Protein AF-A0A968VH98-F1 (afdb_monomer_lite)

Radius of gyration: 17.94 Å; chains: 1; bounding box: 46×35×52 Å

Structure (mmCIF, N/CA/C/O backbone):
data_AF-A0A968VH98-F1
#
_entry.id   AF-A0A968VH98-F1
#
loop_
_atom_site.group_PDB
_atom_site.id
_atom_site.type_symbol
_atom_site.label_atom_id
_atom_site.label_alt_id
_atom_site.label_comp_id
_atom_site.label_asym_id
_atom_site.label_entity_id
_atom_site.label_seq_id
_atom_site.pdbx_PDB_ins_code
_atom_site.Cartn_x
_atom_site.Cartn_y
_atom_site.Cartn_z
_atom_site.occupancy
_atom_site.B_iso_or_equiv
_atom_site.auth_seq_id
_atom_site.auth_comp_id
_atom_site.auth_asym_id
_atom_site.auth_atom_id
_atom_site.pdbx_PDB_model_num
ATOM 1 N N . MET A 1 1 ? -19.091 -8.543 -13.083 1.00 51.78 1 MET A N 1
ATOM 2 C CA . MET A 1 1 ? -17.745 -7.943 -13.269 1.00 51.78 1 MET A CA 1
ATOM 3 C C . MET A 1 1 ? -17.765 -6.412 -13.421 1.00 51.78 1 MET A C 1
ATOM 5 O O . MET A 1 1 ? -16.711 -5.821 -13.596 1.00 51.78 1 MET A O 1
ATOM 9 N N . THR A 1 2 ? -18.918 -5.745 -13.293 1.00 55.50 2 THR A N 1
ATOM 10 C CA . THR A 1 2 ? -19.119 -4.340 -13.702 1.00 55.50 2 THR A CA 1
ATOM 11 C C . THR A 1 2 ? -18.634 -3.289 -12.688 1.00 55.50 2 THR A C 1
ATOM 13 O O . THR A 1 2 ? -18.269 -2.192 -13.091 1.00 55.50 2 THR A O 1
ATOM 16 N N . MET A 1 3 ? -18.553 -3.607 -11.387 1.00 57.81 3 MET A N 1
ATOM 17 C CA . MET A 1 3 ? -18.151 -2.621 -10.363 1.00 57.81 3 MET A CA 1
ATOM 18 C C . MET A 1 3 ? -16.644 -2.317 -10.329 1.00 57.81 3 MET A C 1
ATOM 20 O O . MET A 1 3 ? -16.262 -1.181 -10.063 1.00 57.81 3 MET A O 1
ATOM 24 N N . ARG A 1 4 ? -15.777 -3.291 -10.648 1.00 60.12 4 ARG A N 1
ATOM 25 C CA . ARG A 1 4 ? -14.310 -3.109 -10.582 1.00 60.12 4 ARG A CA 1
ATOM 26 C C . ARG A 1 4 ? -13.799 -2.012 -11.514 1.00 60.12 4 ARG A C 1
ATOM 28 O O . ARG A 1 4 ? -12.875 -1.288 -11.160 1.00 60.12 4 ARG A O 1
ATOM 35 N N . TYR A 1 5 ? -14.426 -1.872 -12.678 1.00 63.50 5 TYR A N 1
ATOM 36 C CA . TYR A 1 5 ? -14.048 -0.863 -13.661 1.00 63.50 5 TYR A CA 1
ATOM 37 C C . TYR A 1 5 ? -14.473 0.546 -13.243 1.00 63.50 5 TYR A C 1
ATOM 39 O O . TYR A 1 5 ? -13.726 1.477 -13.507 1.00 63.50 5 TYR A O 1
ATOM 47 N N . SER A 1 6 ? -15.594 0.698 -12.526 1.00 72.31 6 SER A N 1
ATOM 48 C CA . SER A 1 6 ? -16.120 2.010 -12.118 1.00 72.31 6 SER A CA 1
ATOM 49 C C . SER A 1 6 ? -15.236 2.729 -11.094 1.00 72.31 6 SER A C 1
ATOM 51 O O . SER A 1 6 ? -15.109 3.950 -11.147 1.00 72.31 6 SER A O 1
ATOM 53 N N . LEU A 1 7 ? -14.635 1.995 -10.150 1.00 70.38 7 LEU A N 1
ATOM 54 C CA . LEU A 1 7 ? -13.740 2.582 -9.144 1.00 70.38 7 LEU A CA 1
ATOM 55 C C . LEU A 1 7 ? -12.378 2.940 -9.740 1.00 70.38 7 LEU A C 1
ATOM 57 O O . LEU A 1 7 ? -11.865 4.023 -9.474 1.00 70.38 7 LEU A O 1
ATOM 61 N N . LEU A 1 8 ? -11.814 2.064 -10.579 1.00 70.19 8 LEU A N 1
ATOM 62 C CA . LEU A 1 8 ? -10.559 2.359 -11.268 1.00 70.19 8 LEU A CA 1
ATOM 63 C C . LEU A 1 8 ? -10.727 3.533 -12.241 1.00 70.19 8 LEU A C 1
ATOM 65 O O . LEU A 1 8 ? -9.876 4.415 -12.257 1.00 70.19 8 LEU A O 1
ATOM 69 N N . SER A 1 9 ? -11.825 3.587 -13.002 1.00 69.69 9 SER A N 1
ATOM 70 C CA . SER A 1 9 ? -12.106 4.710 -13.904 1.00 69.69 9 SER A CA 1
ATOM 71 C C . SER A 1 9 ? -12.360 6.008 -13.140 1.00 69.69 9 SER A C 1
ATOM 73 O O . SER A 1 9 ? -11.914 7.062 -13.574 1.00 69.69 9 SER A O 1
ATOM 75 N N . GLY A 1 10 ? -13.039 5.942 -11.987 1.00 71.88 10 GLY A N 1
ATOM 76 C CA . GLY A 1 10 ? -13.234 7.095 -11.106 1.00 71.88 10 GLY A CA 1
ATOM 77 C C . GLY A 1 10 ? -11.912 7.617 -10.543 1.00 71.88 10 GLY A C 1
ATOM 78 O O . GLY A 1 10 ? -11.660 8.816 -10.591 1.00 71.88 10 GLY A O 1
ATOM 79 N N . PHE A 1 11 ? -11.033 6.720 -10.091 1.00 72.75 11 PHE A N 1
ATOM 80 C CA . PHE A 1 11 ? -9.685 7.076 -9.653 1.00 72.75 11 PHE A CA 1
ATOM 81 C C . PHE A 1 11 ? -8.848 7.664 -10.794 1.00 72.75 11 PHE A C 1
ATOM 83 O O . PHE A 1 11 ? -8.243 8.710 -10.610 1.00 72.75 11 PHE A O 1
ATOM 90 N N . GLN A 1 12 ? -8.854 7.052 -11.982 1.00 68.75 12 GLN A N 1
ATOM 91 C CA . GLN A 1 12 ? -8.176 7.585 -13.169 1.00 68.75 12 GLN A CA 1
ATOM 92 C C . GLN A 1 12 ? -8.701 8.976 -13.543 1.00 68.75 12 GLN A C 1
ATOM 94 O O . GLN A 1 12 ? -7.907 9.869 -13.808 1.00 68.75 12 GLN A O 1
ATOM 99 N N . GLY A 1 13 ? -10.021 9.174 -13.531 1.00 70.31 13 GLY A N 1
ATOM 100 C CA . GLY A 1 13 ? -10.648 10.464 -13.813 1.00 70.31 13 GLY A CA 1
ATOM 101 C C . GLY A 1 13 ? -10.293 11.532 -12.779 1.00 70.31 13 GLY A C 1
ATOM 102 O O . GLY A 1 13 ? -9.962 12.650 -13.157 1.00 70.31 13 GLY A O 1
ATOM 103 N N . ALA A 1 14 ? -10.291 11.186 -11.488 1.00 71.00 14 ALA A N 1
ATOM 104 C CA . ALA A 1 14 ? -9.862 12.086 -10.419 1.00 71.00 14 ALA A CA 1
ATOM 105 C C . ALA A 1 14 ? -8.366 12.425 -10.522 1.00 71.00 14 ALA A C 1
ATOM 107 O O . ALA A 1 14 ? -7.980 13.579 -10.361 1.00 71.00 14 ALA A O 1
ATOM 108 N N . LEU A 1 15 ? -7.536 11.430 -10.842 1.00 66.00 15 LEU A N 1
ATOM 109 C CA . LEU A 1 15 ? -6.093 11.580 -10.997 1.00 66.00 15 LEU A CA 1
ATOM 110 C C . LEU A 1 15 ? -5.758 12.488 -12.186 1.00 66.00 15 LEU A C 1
ATOM 112 O O . LEU A 1 15 ? -5.021 13.453 -12.014 1.00 66.00 15 LEU A O 1
ATOM 116 N N . LEU A 1 16 ? -6.374 12.254 -13.348 1.00 64.12 16 LEU A N 1
ATOM 117 C CA . LEU A 1 16 ? -6.234 13.107 -14.533 1.00 64.12 16 LEU A CA 1
ATOM 118 C C . LEU A 1 16 ? -6.820 14.511 -14.315 1.00 64.12 16 LEU A C 1
ATOM 120 O O . LEU A 1 16 ? -6.241 15.492 -14.765 1.00 64.12 16 LEU A O 1
ATOM 124 N N . GLY A 1 17 ? -7.944 14.628 -13.602 1.00 60.97 17 GLY A N 1
ATOM 125 C CA . GLY A 1 17 ? -8.553 15.921 -13.274 1.00 60.97 17 GLY A CA 1
ATOM 126 C C . GLY A 1 17 ? -7.701 16.768 -12.323 1.00 60.97 17 GLY A C 1
ATOM 127 O O . GLY A 1 17 ? -7.660 17.987 -12.461 1.00 60.97 17 GLY A O 1
ATOM 128 N N . SER A 1 18 ? -6.972 16.128 -11.401 1.00 62.19 18 SER A N 1
ATOM 129 C CA . SER A 1 18 ? -6.085 16.806 -10.445 1.00 62.19 18 SER A CA 1
ATOM 130 C C . SER A 1 18 ? -4.821 17.408 -11.076 1.00 62.19 18 SER A C 1
ATOM 132 O O . SER A 1 18 ? -4.202 18.295 -10.485 1.00 62.19 18 SER A O 1
ATOM 134 N N . GLU A 1 19 ? -4.461 17.003 -12.300 1.00 57.31 19 GLU A N 1
ATOM 135 C CA . GLU A 1 19 ? -3.329 17.581 -13.039 1.00 57.31 19 GLU A CA 1
ATOM 136 C C . GLU A 1 19 ? -3.551 19.062 -13.392 1.00 57.31 19 GLU A C 1
ATOM 138 O O . GLU A 1 19 ? -2.585 19.793 -13.575 1.00 57.31 19 GLU A O 1
ATOM 143 N N . GLY A 1 20 ? -4.796 19.551 -13.418 1.00 54.19 20 GLY A N 1
ATOM 144 C CA . GLY A 1 20 ? -5.069 20.980 -13.611 1.00 54.19 20 GLY A CA 1
ATOM 145 C C . GLY A 1 20 ? -4.683 21.863 -12.417 1.00 54.19 20 GLY A C 1
ATOM 146 O O . GLY A 1 20 ? -4.503 23.066 -12.591 1.00 54.19 20 GLY A O 1
ATOM 147 N N . GLU A 1 21 ? -4.548 21.284 -11.218 1.00 50.44 21 GLU A N 1
ATOM 148 C CA . GLU A 1 21 ? -4.460 22.038 -9.957 1.00 50.44 21 GLU A CA 1
ATOM 149 C C . GLU A 1 21 ? -3.188 21.727 -9.138 1.00 50.44 21 GLU A C 1
ATOM 151 O O . GLU A 1 21 ? -2.740 22.570 -8.367 1.00 50.44 21 GLU A O 1
ATOM 156 N N . ILE A 1 22 ? -2.559 20.554 -9.328 1.00 53.19 22 ILE A N 1
ATOM 157 C CA . ILE A 1 22 ? -1.443 20.053 -8.486 1.00 53.19 22 ILE A CA 1
ATOM 158 C C . ILE A 1 22 ? -0.100 19.951 -9.260 1.00 53.19 22 ILE A C 1
ATOM 160 O O . ILE A 1 22 ? 0.921 19.533 -8.719 1.00 53.19 22 ILE A O 1
ATOM 164 N N . ALA A 1 23 ? -0.058 20.348 -10.537 1.00 48.59 23 ALA A N 1
ATOM 165 C CA . ALA A 1 23 ? 0.997 19.971 -11.491 1.00 48.59 23 ALA A CA 1
ATOM 166 C C . ALA A 1 23 ? 2.448 20.406 -11.200 1.00 48.59 23 ALA A C 1
ATOM 168 O O . ALA A 1 23 ? 3.342 19.927 -11.896 1.00 48.59 23 ALA A O 1
ATOM 169 N N . SER A 1 24 ? 2.747 21.273 -10.230 1.00 51.88 24 SER A N 1
ATOM 170 C CA . SER A 1 24 ? 4.128 21.760 -10.095 1.00 51.88 24 SER A CA 1
ATOM 171 C C . SER A 1 24 ? 5.080 20.829 -9.331 1.00 51.88 24 SER A C 1
ATOM 173 O O . SER A 1 24 ? 6.276 20.916 -9.584 1.00 51.88 24 SER A O 1
ATOM 175 N N . GLU A 1 25 ? 4.619 19.928 -8.447 1.00 64.12 25 GLU A N 1
ATOM 176 C CA . GLU A 1 25 ? 5.530 19.126 -7.592 1.00 64.12 25 GLU A CA 1
ATOM 177 C C . GLU A 1 25 ? 4.987 17.733 -7.205 1.00 64.12 25 GLU A C 1
ATOM 179 O O . GLU A 1 25 ? 5.019 17.323 -6.043 1.00 64.12 25 GLU A O 1
ATOM 184 N N . LEU A 1 26 ? 4.462 16.964 -8.162 1.00 69.69 26 LEU A N 1
ATOM 185 C CA . LEU A 1 26 ? 4.082 15.577 -7.874 1.00 69.69 26 LEU A CA 1
ATOM 186 C C . LEU A 1 26 ? 5.323 14.677 -7.788 1.00 69.69 26 LEU A C 1
ATOM 188 O O . LEU A 1 26 ? 6.218 14.727 -8.630 1.00 69.69 26 LEU A O 1
ATOM 192 N N . SER A 1 27 ? 5.359 13.832 -6.755 1.00 80.56 27 SER A N 1
ATOM 193 C CA . SER A 1 27 ? 6.425 12.848 -6.555 1.00 80.56 27 SER A CA 1
ATOM 194 C C . SER A 1 27 ? 6.572 11.931 -7.784 1.00 80.56 27 SER A C 1
ATOM 196 O O . SER A 1 27 ? 5.556 11.497 -8.330 1.00 80.56 27 SER A O 1
ATOM 198 N N . PRO A 1 28 ? 7.802 11.538 -8.167 1.00 84.06 28 PRO A N 1
ATOM 199 C CA . PRO A 1 28 ? 8.076 10.499 -9.169 1.00 84.06 28 PRO A CA 1
ATOM 200 C C . PRO A 1 28 ? 7.190 9.243 -9.072 1.00 84.06 28 PRO A C 1
ATOM 202 O O . PRO A 1 28 ? 6.770 8.664 -10.075 1.00 84.06 28 PRO A O 1
ATOM 205 N N . TRP A 1 29 ? 6.843 8.840 -7.851 1.00 87.00 29 TRP A N 1
ATOM 206 C CA . TRP A 1 29 ? 6.025 7.659 -7.573 1.00 87.00 29 TRP A CA 1
ATOM 207 C C . TRP A 1 29 ? 4.556 7.813 -7.967 1.00 87.00 29 TRP A C 1
ATOM 209 O O . TRP A 1 29 ? 3.875 6.817 -8.226 1.00 87.00 29 TRP A O 1
ATOM 219 N N . TRP A 1 30 ? 4.073 9.051 -8.066 1.00 84.94 30 TRP A N 1
ATOM 220 C CA . TRP A 1 30 ? 2.752 9.343 -8.609 1.00 84.94 30 TRP A CA 1
ATOM 221 C C . TRP A 1 30 ? 2.672 9.003 -1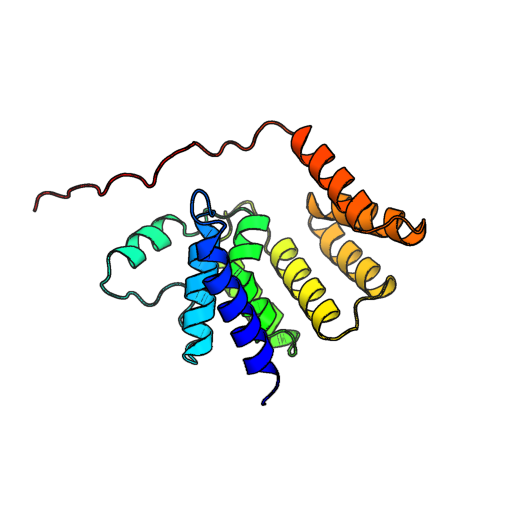0.092 1.00 84.94 30 TRP A C 1
ATOM 223 O O . TRP A 1 30 ? 1.694 8.406 -10.537 1.00 84.94 30 TRP A O 1
ATOM 233 N N . GLU A 1 31 ? 3.729 9.295 -10.848 1.00 84.12 31 GLU A N 1
ATOM 234 C CA . GLU A 1 31 ? 3.789 8.948 -12.264 1.00 84.12 31 GLU A CA 1
ATOM 235 C C . GLU A 1 31 ? 3.794 7.425 -12.459 1.00 84.12 31 GLU A C 1
ATOM 237 O O . GLU A 1 31 ? 3.050 6.902 -13.290 1.00 84.12 31 GLU A O 1
ATOM 242 N N . ILE A 1 32 ? 4.539 6.684 -11.628 1.00 85.44 32 ILE A N 1
ATOM 243 C CA . ILE A 1 32 ? 4.482 5.212 -11.626 1.00 85.44 32 ILE A CA 1
ATOM 244 C C . ILE A 1 32 ? 3.058 4.724 -11.334 1.00 85.44 32 ILE A C 1
ATOM 246 O O . ILE A 1 32 ? 2.560 3.817 -12.009 1.00 85.44 32 ILE A O 1
ATOM 250 N N . SER A 1 33 ? 2.385 5.329 -10.354 1.00 86.88 33 SER A N 1
ATOM 251 C CA . SER A 1 33 ? 0.986 5.031 -10.036 1.00 86.88 33 SER A CA 1
ATOM 252 C C . SER A 1 33 ? 0.081 5.273 -11.253 1.00 86.88 33 SER A C 1
ATOM 254 O O . SER A 1 33 ? -0.688 4.401 -11.659 1.00 86.88 33 SER A O 1
ATOM 256 N N . ARG A 1 34 ? 0.234 6.410 -11.936 1.00 84.12 34 ARG A N 1
ATOM 257 C CA . ARG A 1 34 ? -0.523 6.740 -13.150 1.00 84.12 34 ARG A CA 1
ATOM 258 C C . ARG A 1 34 ? -0.323 5.702 -14.253 1.00 84.12 34 ARG A C 1
ATOM 260 O O . ARG A 1 34 ? -1.302 5.162 -14.774 1.00 84.12 34 ARG A O 1
ATOM 267 N N . GLN A 1 35 ? 0.926 5.369 -14.573 1.00 83.25 35 GLN A N 1
ATOM 268 C CA . GLN A 1 35 ? 1.236 4.368 -15.598 1.00 83.25 35 GLN A CA 1
ATOM 269 C C . GLN A 1 35 ? 0.673 2.991 -15.236 1.00 83.25 35 GLN A C 1
ATOM 271 O O . GLN A 1 35 ? 0.106 2.297 -16.085 1.00 83.25 35 GLN A O 1
ATOM 276 N N . SER A 1 36 ? 0.734 2.630 -13.953 1.00 83.62 36 SER A N 1
ATOM 277 C CA . SER A 1 36 ? 0.127 1.406 -13.428 1.00 83.62 36 SER A CA 1
ATOM 278 C C . SER A 1 36 ? -1.385 1.377 -13.650 1.00 83.62 36 SER A C 1
ATOM 280 O O . SER A 1 36 ? -1.932 0.369 -14.104 1.00 83.62 36 SER A O 1
ATOM 282 N N . ALA A 1 37 ? -2.071 2.491 -13.389 1.00 84.12 37 ALA A N 1
ATOM 283 C CA . ALA A 1 37 ? -3.505 2.610 -13.618 1.00 84.12 37 ALA A CA 1
ATOM 284 C C . ALA A 1 37 ? -3.860 2.478 -15.107 1.00 84.12 37 ALA A C 1
ATOM 286 O O . ALA A 1 37 ? -4.813 1.770 -15.442 1.00 84.12 37 ALA A O 1
ATOM 287 N N . ILE A 1 38 ? -3.101 3.116 -16.005 1.00 81.75 38 ILE A N 1
ATOM 288 C CA . ILE A 1 38 ? -3.312 3.031 -17.460 1.00 81.75 38 ILE A CA 1
ATOM 289 C C . ILE A 1 38 ? -3.144 1.584 -17.945 1.00 81.75 38 ILE A C 1
ATOM 291 O O . ILE A 1 38 ? -3.994 1.076 -18.683 1.00 81.75 38 ILE A O 1
ATOM 295 N N . ALA A 1 39 ? -2.089 0.895 -17.501 1.00 82.19 39 ALA A N 1
ATOM 296 C CA . ALA A 1 39 ? -1.829 -0.499 -17.860 1.00 82.19 39 ALA A CA 1
ATOM 297 C C . ALA A 1 39 ? -2.971 -1.434 -17.420 1.00 82.19 39 ALA A C 1
ATOM 299 O O . ALA A 1 39 ? -3.426 -2.278 -18.200 1.00 82.19 39 ALA A O 1
ATOM 300 N N . LEU A 1 40 ? -3.496 -1.245 -16.205 1.00 84.06 40 LEU A N 1
ATOM 301 C CA . LEU A 1 40 ? -4.650 -1.997 -15.702 1.00 84.06 40 LEU A CA 1
ATOM 302 C C . LEU A 1 40 ? -5.920 -1.729 -16.518 1.00 84.06 40 LEU A C 1
ATOM 304 O O . LEU A 1 40 ? -6.627 -2.675 -16.867 1.00 84.06 40 LEU A O 1
ATOM 308 N N . GLY A 1 41 ? -6.182 -0.468 -16.879 1.00 81.25 41 GLY A N 1
ATOM 309 C CA . GLY A 1 41 ? -7.325 -0.088 -17.718 1.00 81.25 41 GLY A CA 1
ATOM 310 C C . GLY A 1 41 ? -7.297 -0.735 -19.106 1.00 81.25 41 GLY A C 1
ATOM 311 O O . GLY A 1 41 ? -8.341 -1.092 -19.646 1.00 81.25 41 GLY A O 1
ATOM 312 N N . ARG A 1 42 ? -6.098 -0.975 -19.651 1.00 82.75 42 ARG A N 1
ATOM 313 C CA . ARG A 1 42 ? -5.887 -1.690 -20.922 1.00 82.75 42 ARG A CA 1
ATOM 314 C C . ARG A 1 42 ? -5.954 -3.217 -20.794 1.00 82.75 42 ARG A C 1
ATOM 316 O O . ARG A 1 42 ? -5.672 -3.917 -21.763 1.00 82.75 42 ARG A O 1
ATOM 323 N N . GLY A 1 43 ? -6.285 -3.749 -19.615 1.00 82.75 43 GLY A N 1
ATOM 324 C CA . GLY A 1 43 ? -6.322 -5.190 -19.372 1.00 82.75 43 GLY A CA 1
ATOM 325 C C . GLY A 1 43 ? -4.938 -5.843 -19.384 1.00 82.75 43 GLY A C 1
ATOM 326 O O . GLY A 1 43 ? -4.837 -7.038 -19.647 1.00 82.75 43 GLY A O 1
ATOM 327 N N . GLN A 1 44 ? -3.873 -5.086 -19.092 1.00 79.12 44 GLN A N 1
ATOM 328 C CA . GLN A 1 44 ? -2.488 -5.571 -19.059 1.00 79.12 44 GLN A CA 1
ATOM 329 C C . GLN A 1 44 ? -1.930 -5.597 -17.621 1.00 79.12 44 GLN A C 1
ATOM 331 O O . GLN A 1 44 ? -0.923 -4.950 -17.334 1.00 79.12 44 GLN A O 1
ATOM 336 N N . PRO A 1 45 ? -2.531 -6.358 -16.683 1.00 67.31 45 PRO A N 1
ATOM 337 C CA . PRO A 1 45 ? -2.089 -6.387 -15.287 1.00 67.31 45 PRO A CA 1
ATOM 338 C C . PRO A 1 45 ? -0.700 -7.012 -15.094 1.00 67.31 45 PRO A C 1
ATOM 340 O O . PRO A 1 45 ? -0.107 -6.852 -14.033 1.00 67.31 45 PRO A O 1
ATOM 343 N N . ALA A 1 46 ? -0.196 -7.747 -16.091 1.00 57.47 46 ALA A N 1
ATOM 344 C CA . ALA A 1 46 ? 1.136 -8.348 -16.080 1.00 57.47 46 ALA A CA 1
ATOM 345 C C . ALA A 1 46 ? 2.251 -7.374 -16.506 1.00 57.47 46 ALA A C 1
ATOM 347 O O . ALA A 1 46 ? 3.419 -7.713 -16.376 1.00 57.47 46 ALA A O 1
ATOM 348 N N . ALA A 1 47 ? 1.911 -6.178 -17.005 1.00 55.72 47 ALA A N 1
ATOM 349 C CA . ALA A 1 47 ? 2.884 -5.199 -17.498 1.00 55.72 47 ALA A CA 1
ATOM 350 C C . ALA A 1 47 ? 3.511 -4.331 -16.390 1.00 55.72 47 ALA A C 1
ATOM 352 O O . ALA A 1 47 ? 4.221 -3.372 -16.691 1.00 55.72 47 ALA A O 1
ATOM 353 N N . LEU A 1 48 ? 3.248 -4.651 -15.119 1.00 61.19 48 LEU A N 1
ATOM 354 C CA . LEU A 1 48 ? 3.910 -4.029 -13.982 1.00 61.19 48 LEU A CA 1
ATOM 355 C C . LEU A 1 48 ? 4.938 -5.002 -13.403 1.00 61.19 48 LEU A C 1
ATOM 357 O O . LEU A 1 48 ? 4.544 -6.085 -12.964 1.00 61.19 48 LEU A O 1
ATOM 361 N N . PRO A 1 49 ? 6.229 -4.644 -13.404 1.00 54.22 49 PRO A N 1
ATOM 362 C CA . PRO A 1 49 ? 6.801 -3.335 -13.707 1.00 54.22 49 PRO A CA 1
ATOM 363 C C . PRO A 1 49 ? 7.410 -3.301 -15.114 1.00 54.22 49 PRO A C 1
ATOM 365 O O . PRO A 1 49 ? 8.290 -4.089 -15.439 1.00 54.22 49 PRO A O 1
ATOM 368 N N . LEU A 1 50 ? 6.969 -2.328 -15.910 1.00 52.84 50 LEU A N 1
ATOM 369 C CA . LEU A 1 50 ? 7.594 -1.904 -17.161 1.00 52.84 50 LEU A CA 1
ATOM 370 C C . LEU A 1 50 ? 7.577 -2.970 -18.259 1.00 52.84 50 LEU A C 1
ATOM 372 O O . LEU A 1 50 ? 8.513 -3.744 -18.457 1.00 52.84 50 LEU A O 1
ATOM 376 N N . ARG A 1 51 ? 6.563 -2.891 -19.123 1.00 45.91 51 ARG A N 1
ATOM 377 C CA . ARG A 1 51 ? 6.833 -3.210 -20.523 1.00 45.91 51 ARG A CA 1
ATOM 378 C C . ARG A 1 51 ? 7.984 -2.292 -20.957 1.00 45.91 51 ARG A C 1
ATOM 380 O O . ARG A 1 51 ? 7.854 -1.075 -20.832 1.00 45.91 51 ARG A O 1
ATOM 387 N N . GLN A 1 52 ? 9.091 -2.876 -21.419 1.00 45.72 52 GLN A N 1
ATOM 388 C CA . GLN A 1 52 ? 10.147 -2.190 -22.166 1.00 45.72 52 GLN A CA 1
ATOM 389 C C . GLN A 1 52 ? 9.527 -1.625 -23.453 1.00 45.72 52 GLN A C 1
ATOM 391 O O . GLN A 1 52 ? 9.612 -2.222 -24.520 1.00 45.72 52 GLN A O 1
ATOM 396 N N . GLY A 1 53 ? 8.757 -0.549 -23.332 1.00 43.62 53 GLY A N 1
ATOM 397 C CA . GLY A 1 53 ? 8.413 0.290 -24.464 1.00 43.62 53 GLY A CA 1
ATOM 398 C C . GLY A 1 53 ? 9.647 1.112 -24.790 1.00 43.62 53 GLY A C 1
ATOM 399 O O . GLY A 1 53 ? 10.283 1.634 -23.879 1.00 43.62 53 GLY A O 1
ATOM 400 N N . GLU A 1 54 ? 9.979 1.207 -26.069 1.00 47.84 54 GLU A N 1
ATOM 401 C CA . GLU A 1 54 ? 11.155 1.890 -26.629 1.00 47.84 54 GLU A CA 1
ATOM 402 C C . GLU A 1 54 ? 11.189 3.408 -26.350 1.00 47.84 54 GLU A C 1
ATOM 404 O O . GLU A 1 54 ? 12.121 4.103 -26.745 1.00 47.84 54 GLU A O 1
ATOM 409 N N . ASP A 1 55 ? 10.199 3.925 -25.622 1.00 54.56 55 ASP A N 1
ATOM 410 C CA . ASP A 1 55 ? 10.108 5.315 -25.221 1.00 54.56 55 ASP A CA 1
ATOM 411 C C . ASP A 1 55 ? 10.980 5.595 -23.991 1.00 54.56 55 ASP A C 1
ATOM 413 O O . ASP A 1 55 ? 10.912 4.901 -22.973 1.00 54.56 55 ASP A O 1
ATOM 417 N N . TYR A 1 56 ? 11.728 6.696 -24.082 1.00 45.84 56 TYR A N 1
ATOM 418 C CA . TYR A 1 56 ? 12.636 7.337 -23.114 1.00 45.84 56 TYR A CA 1
ATOM 419 C C . TYR A 1 56 ? 12.253 7.227 -21.615 1.00 45.84 56 TYR A C 1
ATOM 421 O O . TYR A 1 56 ? 13.105 7.294 -20.731 1.00 45.84 56 TYR A O 1
ATOM 429 N N . SER A 1 57 ? 10.972 7.012 -21.311 1.00 62.81 57 SER A N 1
ATOM 430 C CA . SER A 1 57 ? 10.449 6.790 -19.962 1.00 62.81 57 SER A CA 1
ATOM 431 C C . SER A 1 57 ? 10.892 5.465 -19.316 1.00 62.81 57 SER A C 1
ATOM 433 O O . SER A 1 57 ? 11.120 5.434 -18.109 1.00 62.81 57 SER A O 1
ATOM 435 N N . ALA A 1 58 ? 11.089 4.380 -20.078 1.00 64.81 58 ALA A N 1
ATOM 436 C CA . ALA A 1 58 ? 11.374 3.057 -19.510 1.00 64.81 58 ALA A CA 1
ATOM 437 C C . ALA A 1 58 ? 12.709 3.005 -18.744 1.00 64.81 58 ALA A C 1
ATOM 439 O O . ALA A 1 58 ? 12.782 2.425 -17.660 1.00 64.81 58 ALA A O 1
ATOM 440 N N . GLN A 1 59 ? 13.753 3.658 -19.265 1.00 67.44 59 GLN A N 1
ATOM 441 C CA . GLN A 1 59 ? 15.056 3.743 -18.594 1.00 67.44 59 GLN A CA 1
ATOM 442 C C . GLN A 1 59 ? 15.007 4.590 -17.319 1.00 67.44 59 GLN A C 1
ATOM 444 O O . GLN A 1 59 ? 15.627 4.218 -16.322 1.00 67.44 59 GLN A O 1
ATOM 449 N N . ALA A 1 60 ? 14.242 5.686 -17.318 1.00 72.81 60 ALA A N 1
ATOM 450 C CA . ALA A 1 60 ? 14.047 6.492 -16.116 1.00 72.81 60 ALA A CA 1
ATOM 451 C C . ALA A 1 60 ? 13.377 5.675 -14.998 1.00 72.81 60 ALA A C 1
ATOM 453 O O . ALA A 1 60 ? 13.845 5.708 -13.862 1.00 72.81 60 ALA A O 1
ATOM 454 N N . TYR A 1 61 ? 12.366 4.859 -15.310 1.00 75.19 61 TYR A N 1
ATOM 455 C CA . TYR A 1 61 ? 11.725 4.010 -14.301 1.00 75.19 61 TYR A CA 1
ATOM 456 C C . TYR A 1 61 ? 12.625 2.888 -13.780 1.00 75.19 61 TYR A C 1
ATOM 458 O O . TYR A 1 61 ? 12.588 2.591 -12.588 1.00 75.19 61 TYR A O 1
ATOM 466 N N . LEU A 1 62 ? 13.453 2.281 -14.638 1.00 78.31 62 LEU A N 1
ATOM 467 C CA . LEU A 1 62 ? 14.431 1.280 -14.196 1.00 78.31 62 LEU A CA 1
ATOM 468 C C . LEU A 1 62 ? 15.440 1.876 -13.211 1.00 78.31 62 LEU A C 1
ATOM 470 O O . LEU A 1 62 ? 15.855 1.195 -12.280 1.00 78.31 62 LEU A O 1
ATOM 474 N N . SER A 1 63 ? 15.782 3.160 -13.358 1.00 83.56 63 SER A N 1
ATOM 475 C CA . SER A 1 63 ? 16.654 3.843 -12.395 1.00 83.56 63 SER A CA 1
ATOM 476 C C . SER A 1 63 ? 16.026 4.013 -11.004 1.00 83.56 63 SER A C 1
ATOM 478 O O . SER A 1 63 ? 16.742 4.282 -10.043 1.00 83.56 63 SER A O 1
ATOM 480 N N . TRP A 1 64 ? 14.705 3.839 -10.880 1.00 84.75 64 TRP A N 1
ATOM 481 C CA . TRP A 1 64 ? 13.971 3.879 -9.610 1.00 84.75 64 TRP A CA 1
ATOM 482 C C . TRP A 1 64 ? 13.621 2.484 -9.082 1.00 84.75 64 TRP A C 1
ATOM 484 O O . TRP A 1 64 ? 12.933 2.344 -8.071 1.00 84.75 64 TRP A O 1
ATOM 494 N N . GLN A 1 65 ? 14.079 1.423 -9.744 1.00 89.31 65 GLN A N 1
ATOM 495 C CA . GLN A 1 65 ? 13.935 0.080 -9.205 1.00 89.31 65 GLN A CA 1
ATOM 496 C C . GLN A 1 65 ? 14.664 -0.008 -7.856 1.00 89.31 65 GLN A C 1
ATOM 498 O O . GLN A 1 65 ? 15.797 0.452 -7.722 1.00 89.31 65 GLN A O 1
ATOM 503 N N . GLN A 1 66 ? 14.007 -0.603 -6.857 1.00 91.94 66 GLN A N 1
ATOM 504 C CA . GLN A 1 66 ? 14.532 -0.734 -5.495 1.00 91.94 66 GLN A CA 1
ATOM 505 C C . GLN A 1 66 ? 14.987 0.587 -4.841 1.00 91.94 66 GLN A C 1
ATOM 507 O O . GLN A 1 66 ? 15.902 0.590 -4.017 1.00 91.94 66 GLN A O 1
ATOM 512 N N . SER A 1 67 ? 14.366 1.720 -5.186 1.00 93.12 67 SER A N 1
ATOM 513 C CA . SER A 1 67 ? 14.663 3.019 -4.566 1.00 93.12 67 SER A CA 1
ATOM 514 C C . SER A 1 67 ? 13.540 3.553 -3.669 1.00 93.12 67 SER A C 1
ATOM 516 O O . SER A 1 67 ? 13.776 4.501 -2.919 1.00 93.12 67 SER A O 1
ATOM 518 N N . ALA A 1 68 ? 12.356 2.929 -3.681 1.00 91.38 68 ALA A N 1
ATOM 519 C CA . ALA A 1 68 ? 11.176 3.417 -2.974 1.00 91.38 68 ALA A CA 1
ATOM 520 C C . ALA A 1 68 ? 11.253 3.213 -1.462 1.00 91.38 68 ALA A C 1
ATOM 522 O O . ALA A 1 68 ? 11.568 2.122 -0.968 1.00 91.38 68 ALA A O 1
ATOM 523 N N . THR A 1 69 ? 10.818 4.222 -0.714 1.00 91.00 69 THR A N 1
ATOM 524 C CA . THR A 1 69 ? 10.358 4.013 0.663 1.00 91.00 69 THR A CA 1
ATOM 525 C C . THR A 1 69 ? 9.045 3.218 0.689 1.00 91.00 69 THR A C 1
ATOM 527 O O . THR A 1 69 ? 8.338 3.100 -0.315 1.00 91.00 69 THR A O 1
ATOM 530 N N . ALA A 1 70 ? 8.671 2.685 1.856 1.00 89.38 70 ALA A N 1
ATOM 531 C CA . ALA A 1 70 ? 7.391 1.994 2.026 1.00 89.38 70 ALA A CA 1
ATOM 532 C C . ALA A 1 70 ? 6.172 2.839 1.603 1.00 89.38 70 ALA A C 1
ATOM 534 O O . ALA A 1 70 ? 5.260 2.328 0.951 1.00 89.38 70 ALA A O 1
ATOM 535 N N . SER A 1 71 ? 6.167 4.130 1.943 1.00 86.94 71 SER A N 1
ATOM 536 C CA . SER A 1 71 ? 5.084 5.057 1.593 1.00 86.94 71 SER A CA 1
ATOM 537 C C . SER A 1 71 ? 5.016 5.315 0.088 1.00 86.94 71 SER A C 1
ATOM 539 O O . SER A 1 71 ? 3.938 5.327 -0.500 1.00 86.94 71 SER A O 1
ATOM 541 N N . GLU A 1 72 ? 6.167 5.464 -0.557 1.00 90.38 72 GLU A N 1
ATOM 542 C CA . GLU A 1 72 ? 6.276 5.666 -2.003 1.00 90.38 72 GLU A CA 1
ATOM 543 C C . GLU A 1 72 ? 5.816 4.440 -2.791 1.00 90.38 72 GLU A C 1
ATOM 545 O O . GLU A 1 72 ? 5.018 4.557 -3.722 1.00 90.38 72 GLU A O 1
ATOM 550 N N . ALA A 1 73 ? 6.236 3.247 -2.365 1.00 91.69 73 ALA A N 1
ATOM 551 C CA . ALA A 1 73 ? 5.757 2.000 -2.942 1.00 91.69 73 ALA A CA 1
ATOM 552 C C . ALA A 1 73 ? 4.243 1.823 -2.733 1.00 91.69 73 ALA A C 1
ATOM 554 O O . ALA A 1 73 ? 3.552 1.328 -3.625 1.00 91.69 73 ALA A O 1
ATOM 555 N N . ALA A 1 74 ? 3.690 2.261 -1.597 1.00 90.88 74 ALA A N 1
ATOM 556 C CA . ALA A 1 74 ? 2.244 2.247 -1.372 1.00 90.88 74 ALA A CA 1
ATOM 557 C C . ALA A 1 74 ? 1.498 3.165 -2.360 1.00 90.88 74 ALA A C 1
ATOM 559 O O . ALA A 1 74 ? 0.473 2.763 -2.911 1.00 90.88 74 ALA A O 1
ATOM 560 N N . ILE A 1 75 ? 2.038 4.351 -2.660 1.00 89.62 75 ILE A N 1
ATOM 561 C CA . ILE A 1 75 ? 1.483 5.261 -3.679 1.00 89.62 75 ILE A CA 1
ATOM 562 C C . ILE A 1 75 ? 1.559 4.628 -5.073 1.00 89.62 75 ILE A C 1
ATOM 564 O O . ILE A 1 75 ? 0.559 4.584 -5.796 1.00 89.62 75 ILE A O 1
ATOM 568 N N . ALA A 1 76 ? 2.725 4.094 -5.440 1.00 90.12 76 ALA A N 1
ATOM 569 C CA . ALA A 1 76 ? 2.962 3.459 -6.735 1.00 90.12 76 ALA A CA 1
ATOM 570 C C . ALA A 1 76 ? 2.030 2.261 -6.985 1.00 90.12 76 ALA A C 1
ATOM 572 O O . ALA A 1 76 ? 1.623 1.998 -8.115 1.00 90.12 76 ALA A O 1
ATOM 573 N N . THR A 1 77 ? 1.660 1.542 -5.923 1.00 92.25 77 THR A N 1
ATOM 574 C CA . THR A 1 77 ? 0.823 0.336 -5.989 1.00 92.25 77 THR A CA 1
ATOM 575 C C . THR A 1 77 ? -0.661 0.584 -5.706 1.00 92.25 77 THR A C 1
ATOM 577 O O . THR A 1 77 ? -1.469 -0.345 -5.803 1.00 92.25 77 THR A O 1
ATOM 580 N N . LEU A 1 78 ? -1.064 1.829 -5.437 1.00 91.12 78 LEU A N 1
ATOM 581 C CA . LEU A 1 78 ? -2.456 2.204 -5.177 1.00 91.12 78 LEU A CA 1
ATOM 582 C C . LEU A 1 78 ? -3.449 1.698 -6.251 1.00 91.12 78 LEU A C 1
ATOM 584 O O . LEU A 1 78 ? -4.485 1.140 -5.878 1.00 91.12 78 LEU A O 1
ATOM 588 N N . PRO A 1 79 ? -3.158 1.769 -7.567 1.00 90.88 79 PRO A N 1
ATOM 589 C CA . PRO A 1 79 ? -4.073 1.277 -8.595 1.00 90.88 79 PRO A CA 1
ATOM 590 C C . PRO A 1 79 ? -4.269 -0.237 -8.537 1.00 90.88 79 PRO A C 1
ATOM 592 O O . PRO A 1 79 ? -5.361 -0.723 -8.820 1.00 90.88 79 PRO A O 1
ATOM 595 N N . LEU A 1 80 ? -3.241 -0.995 -8.137 1.00 91.50 80 LEU A N 1
ATOM 596 C CA . LEU A 1 80 ? -3.351 -2.441 -7.934 1.00 91.50 80 LEU A CA 1
ATOM 597 C C . LEU A 1 80 ? -4.251 -2.747 -6.736 1.00 91.50 80 LEU A C 1
ATOM 599 O O . LEU A 1 80 ? -5.112 -3.623 -6.828 1.00 91.50 80 LEU A O 1
ATOM 603 N N . ALA A 1 81 ? -4.093 -2.003 -5.637 1.00 92.94 81 ALA A N 1
ATOM 604 C CA . ALA A 1 81 ? -4.956 -2.135 -4.468 1.00 92.94 81 ALA A CA 1
ATOM 605 C C . ALA A 1 81 ? -6.422 -1.833 -4.819 1.00 92.94 81 ALA A C 1
ATOM 607 O O . ALA A 1 81 ? -7.308 -2.600 -4.442 1.00 92.94 81 ALA A O 1
ATOM 608 N N . LEU A 1 82 ? -6.665 -0.772 -5.596 1.00 90.31 82 LEU A N 1
ATOM 609 C CA . LEU A 1 82 ? -7.988 -0.404 -6.102 1.00 90.31 82 LEU A CA 1
ATOM 610 C C . LEU A 1 82 ? -8.556 -1.463 -7.051 1.00 90.31 82 LEU A C 1
ATOM 612 O O . LEU A 1 82 ? -9.710 -1.853 -6.920 1.00 90.31 82 LEU A O 1
ATOM 616 N N . PHE A 1 83 ? -7.768 -1.970 -7.995 1.00 90.88 83 PHE A N 1
ATOM 617 C CA . PHE A 1 83 ? -8.252 -2.928 -8.989 1.00 90.88 83 PHE A CA 1
ATOM 618 C C . PHE A 1 83 ? -8.570 -4.303 -8.382 1.00 90.88 83 PHE A C 1
ATOM 620 O O . PHE A 1 83 ? -9.574 -4.927 -8.734 1.00 90.88 83 PHE A O 1
ATOM 627 N N . TYR A 1 84 ? -7.753 -4.766 -7.432 1.00 92.56 84 TYR A N 1
ATOM 628 C CA . TYR A 1 84 ? -7.910 -6.067 -6.776 1.00 92.56 84 TYR A CA 1
ATOM 629 C C . TYR A 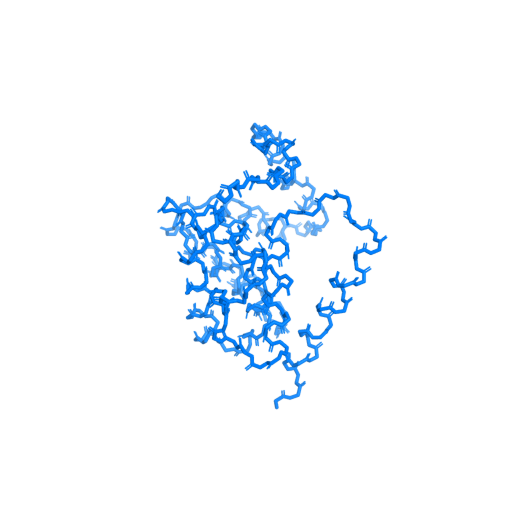1 84 ? -8.620 -6.000 -5.412 1.00 92.56 84 TYR A C 1
ATOM 631 O O . TYR A 1 84 ? -8.587 -6.986 -4.673 1.00 92.56 84 TYR A O 1
ATOM 639 N N . HIS A 1 85 ? -9.299 -4.897 -5.071 1.00 93.69 85 HIS A N 1
ATOM 640 C CA . HIS A 1 85 ? -9.897 -4.688 -3.739 1.00 93.69 85 HIS A CA 1
ATOM 641 C C . HIS A 1 85 ? -10.852 -5.812 -3.283 1.00 93.69 85 HIS A C 1
ATOM 643 O O . HIS A 1 85 ? -10.899 -6.152 -2.098 1.00 93.69 85 HIS A O 1
ATOM 649 N N . ASP A 1 86 ? -11.554 -6.448 -4.224 1.00 92.69 86 ASP A N 1
ATOM 650 C CA . ASP A 1 86 ? -12.470 -7.568 -3.969 1.00 92.69 86 ASP A CA 1
ATOM 651 C C . ASP A 1 86 ? -11.776 -8.908 -3.672 1.00 92.69 86 ASP A C 1
ATOM 653 O O . ASP A 1 86 ? -12.392 -9.816 -3.115 1.00 92.69 86 ASP A O 1
ATOM 657 N N . SER A 1 87 ? -10.521 -9.090 -4.091 1.00 94.38 87 SER A N 1
ATOM 658 C CA . SER A 1 87 ? -9.820 -10.375 -4.005 1.00 94.38 87 SER A CA 1
ATOM 659 C C . SER A 1 87 ? -8.618 -10.269 -3.081 1.00 94.38 87 SER A C 1
ATOM 661 O O . SER A 1 87 ? -7.537 -9.865 -3.497 1.00 94.38 87 SER A O 1
ATOM 663 N N . ARG A 1 88 ? -8.785 -10.699 -1.822 1.00 93.50 88 ARG A N 1
ATOM 664 C CA . ARG A 1 88 ? -7.703 -10.690 -0.819 1.00 93.50 88 ARG A CA 1
ATOM 665 C C . ARG A 1 88 ? -6.438 -11.388 -1.325 1.00 93.50 88 ARG A C 1
ATOM 667 O O . ARG A 1 88 ? -5.354 -10.841 -1.155 1.00 93.50 88 ARG A O 1
ATOM 674 N N . ARG A 1 89 ? -6.592 -12.562 -1.949 1.00 94.94 89 ARG A N 1
ATOM 675 C CA . ARG A 1 89 ? -5.474 -13.361 -2.470 1.00 94.94 89 ARG A CA 1
ATOM 676 C C . ARG A 1 89 ? -4.732 -12.627 -3.588 1.00 94.94 89 ARG A C 1
ATOM 678 O O . ARG A 1 89 ? -3.551 -12.353 -3.437 1.00 94.94 89 ARG A O 1
ATOM 685 N N . LEU A 1 90 ? -5.437 -12.248 -4.661 1.00 93.69 90 LEU A N 1
ATOM 686 C CA . LEU A 1 90 ? -4.809 -11.576 -5.807 1.00 93.69 90 LEU A CA 1
ATOM 687 C C . LEU A 1 90 ? -4.224 -10.218 -5.423 1.00 93.69 90 LEU A C 1
ATOM 689 O O . LEU A 1 90 ? -3.165 -9.852 -5.918 1.00 93.69 90 LEU A O 1
ATOM 693 N N . ARG A 1 91 ? -4.884 -9.482 -4.524 1.00 94.31 91 ARG A N 1
ATOM 694 C CA . ARG A 1 91 ? -4.354 -8.228 -3.996 1.00 94.31 91 ARG A CA 1
ATOM 695 C C . ARG A 1 91 ? -3.031 -8.451 -3.274 1.00 94.31 91 ARG A C 1
ATOM 697 O O . ARG A 1 91 ? -2.087 -7.736 -3.567 1.00 94.31 91 ARG A O 1
ATOM 704 N N . GLY A 1 92 ? -2.972 -9.416 -2.353 1.00 94.19 92 GLY A N 1
ATOM 705 C CA . GLY A 1 92 ? -1.743 -9.742 -1.627 1.00 94.19 92 GLY A CA 1
ATOM 706 C C . GLY A 1 92 ? -0.606 -10.082 -2.587 1.00 94.19 92 GLY A C 1
ATOM 707 O O . GLY A 1 92 ? 0.407 -9.397 -2.588 1.00 94.19 92 GLY A O 1
ATOM 708 N N . GLU A 1 93 ? -0.843 -11.040 -3.485 1.00 94.50 93 GLU A N 1
ATOM 709 C CA . GLU A 1 93 ? 0.140 -11.482 -4.484 1.00 94.50 93 GLU A CA 1
ATOM 710 C C . GLU A 1 93 ? 0.641 -10.326 -5.366 1.00 94.50 93 GLU A C 1
ATOM 712 O O . GLU A 1 93 ? 1.841 -10.183 -5.593 1.00 94.50 93 GLU A O 1
ATOM 717 N N . LYS A 1 94 ? -0.265 -9.476 -5.871 1.00 93.62 94 LYS A N 1
ATOM 718 C CA . LYS A 1 94 ? 0.096 -8.395 -6.801 1.00 93.62 94 LYS A CA 1
ATOM 719 C C . LYS A 1 94 ? 0.756 -7.208 -6.119 1.00 93.62 94 LYS A C 1
ATOM 721 O O . LYS A 1 94 ? 1.656 -6.611 -6.704 1.00 93.62 94 LYS A O 1
ATOM 726 N N . LEU A 1 95 ? 0.326 -6.870 -4.907 1.00 93.94 95 LEU A N 1
ATOM 727 C CA . LEU A 1 95 ? 0.963 -5.818 -4.126 1.00 93.94 95 LEU A CA 1
ATOM 728 C C . LEU A 1 95 ? 2.342 -6.245 -3.646 1.00 93.94 95 LEU A C 1
ATOM 730 O O . LEU A 1 95 ? 3.254 -5.441 -3.739 1.00 93.94 95 LEU A O 1
ATOM 734 N N . GLU A 1 96 ? 2.513 -7.485 -3.193 1.00 94.31 96 GLU A N 1
ATOM 735 C CA . GLU A 1 96 ? 3.821 -8.006 -2.797 1.00 94.31 96 GLU A CA 1
ATOM 736 C C . GLU A 1 96 ? 4.786 -8.013 -3.984 1.00 94.31 96 GLU A C 1
ATOM 738 O O . GLU A 1 96 ? 5.857 -7.421 -3.898 1.00 94.31 96 GLU A O 1
ATOM 743 N N . GLN A 1 97 ? 4.361 -8.556 -5.133 1.00 92.56 97 GLN A N 1
ATOM 744 C CA . GLN A 1 97 ? 5.160 -8.556 -6.361 1.00 92.56 97 GLN A CA 1
ATOM 745 C C . GLN A 1 97 ? 5.618 -7.141 -6.753 1.00 92.56 97 GLN A C 1
ATOM 747 O O . GLN A 1 97 ? 6.789 -6.929 -7.070 1.00 92.56 97 GLN A O 1
ATOM 752 N N . ALA A 1 98 ? 4.703 -6.169 -6.743 1.00 91.50 98 ALA A N 1
ATOM 753 C CA . ALA A 1 98 ? 5.031 -4.794 -7.100 1.00 91.50 98 ALA A CA 1
ATOM 754 C C . ALA A 1 98 ? 5.885 -4.105 -6.024 1.00 91.50 98 ALA A C 1
ATOM 756 O O . ALA A 1 98 ? 6.824 -3.385 -6.354 1.00 91.50 98 ALA A O 1
ATOM 757 N N . ALA A 1 99 ? 5.603 -4.350 -4.744 1.00 92.38 99 ALA A N 1
ATOM 758 C CA . ALA A 1 99 ? 6.368 -3.807 -3.631 1.00 92.38 99 ALA A CA 1
ATOM 759 C C . ALA A 1 99 ? 7.821 -4.292 -3.677 1.00 92.38 99 ALA A C 1
ATOM 761 O O . ALA A 1 99 ? 8.721 -3.466 -3.622 1.00 92.38 99 ALA A O 1
ATOM 762 N N . THR A 1 100 ? 8.072 -5.589 -3.869 1.00 92.00 100 THR A N 1
ATOM 763 C CA . THR A 1 100 ? 9.434 -6.142 -3.985 1.00 92.00 100 THR A CA 1
ATOM 764 C C . THR A 1 100 ? 10.229 -5.529 -5.138 1.00 92.00 100 THR A C 1
ATOM 766 O O . THR A 1 100 ? 11.452 -5.433 -5.059 1.00 92.00 100 THR A O 1
ATOM 769 N N . PHE A 1 101 ? 9.559 -5.104 -6.210 1.00 91.38 101 PHE A N 1
ATOM 770 C CA . PHE A 1 101 ? 10.237 -4.446 -7.320 1.00 91.38 101 PHE A CA 1
ATOM 771 C C . PHE A 1 101 ? 10.663 -3.008 -6.992 1.00 91.38 101 PHE A C 1
ATOM 773 O O . PHE A 1 101 ? 11.763 -2.590 -7.354 1.00 91.38 101 PHE A O 1
ATOM 780 N N . TRP A 1 102 ? 9.800 -2.245 -6.319 1.00 91.69 102 TRP A N 1
ATOM 781 C CA . TRP A 1 102 ? 10.035 -0.822 -6.062 1.00 91.69 102 TRP A CA 1
ATOM 782 C C . TRP A 1 102 ? 10.792 -0.547 -4.764 1.00 91.69 102 TRP A C 1
ATOM 784 O O . TRP A 1 102 ? 11.594 0.381 -4.722 1.00 91.69 102 TRP A O 1
ATOM 794 N N . LEU A 1 103 ? 10.543 -1.326 -3.712 1.00 93.56 103 LEU A N 1
ATOM 795 C CA . LEU A 1 103 ? 11.075 -1.083 -2.374 1.00 93.56 103 LEU A CA 1
ATOM 796 C C . LEU A 1 103 ? 12.592 -1.201 -2.320 1.00 93.56 103 LEU A C 1
ATOM 798 O O . LEU A 1 103 ? 13.176 -2.137 -2.868 1.00 93.56 103 LEU A O 1
ATOM 802 N N . ARG A 1 104 ? 13.215 -0.294 -1.563 1.00 93.81 104 ARG A N 1
ATOM 803 C CA . ARG A 1 104 ? 14.616 -0.457 -1.173 1.00 93.81 104 ARG A CA 1
ATOM 804 C C . ARG A 1 104 ? 14.827 -1.777 -0.422 1.00 93.81 104 ARG A C 1
ATOM 806 O O . ARG A 1 104 ? 13.925 -2.206 0.301 1.00 93.81 104 ARG A O 1
ATOM 813 N N . PRO A 1 105 ? 16.017 -2.396 -0.516 1.00 92.06 105 PRO A N 1
ATOM 814 C CA . PRO A 1 105 ? 16.282 -3.690 0.117 1.00 92.06 105 PRO A CA 1
ATOM 815 C C . PRO A 1 105 ? 16.122 -3.707 1.646 1.00 92.06 105 PRO A C 1
ATOM 817 O O . PRO A 1 105 ? 15.899 -4.766 2.222 1.00 92.06 105 PRO A O 1
ATOM 820 N N . ASP A 1 106 ? 16.241 -2.552 2.309 1.00 89.56 106 ASP A N 1
ATOM 821 C CA . ASP A 1 106 ? 16.060 -2.381 3.757 1.00 89.56 106 ASP A CA 1
ATOM 822 C C . ASP A 1 106 ? 14.589 -2.204 4.178 1.00 89.56 106 ASP A C 1
ATOM 824 O O . ASP A 1 106 ? 14.284 -2.149 5.369 1.00 89.56 106 ASP A O 1
ATOM 828 N N . GLN A 1 107 ? 13.671 -2.076 3.218 1.00 90.12 107 GLN A N 1
ATOM 829 C CA . GLN A 1 107 ? 12.259 -1.800 3.463 1.00 90.12 107 GLN A CA 1
ATOM 830 C C . GLN A 1 107 ? 11.412 -3.072 3.355 1.00 90.12 107 GLN A C 1
ATOM 832 O O . GLN A 1 107 ? 11.673 -3.966 2.554 1.00 90.12 107 GLN A O 1
ATOM 837 N N . SER A 1 108 ? 10.339 -3.133 4.146 1.00 90.25 108 SER A N 1
ATOM 838 C CA . SER A 1 108 ? 9.404 -4.262 4.153 1.00 90.25 108 SER A CA 1
ATOM 839 C C . SER A 1 108 ? 8.147 -3.977 3.331 1.00 90.25 108 SER A C 1
ATOM 841 O O . SER A 1 108 ? 7.543 -2.906 3.437 1.00 90.25 108 SER A O 1
ATOM 843 N N . ALA A 1 109 ? 7.682 -4.984 2.584 1.00 92.62 109 ALA A N 1
ATOM 844 C CA . ALA A 1 109 ? 6.402 -4.946 1.875 1.00 92.62 109 ALA A CA 1
ATOM 845 C C . ALA A 1 109 ? 5.183 -4.925 2.812 1.00 92.62 109 ALA A C 1
ATOM 847 O O . ALA A 1 109 ? 4.081 -4.596 2.371 1.00 92.62 109 ALA A O 1
ATOM 848 N N . ALA A 1 110 ? 5.354 -5.222 4.106 1.00 91.44 110 ALA A N 1
ATOM 849 C CA . ALA A 1 110 ? 4.254 -5.289 5.067 1.00 91.44 110 ALA A CA 1
ATOM 850 C C . ALA A 1 110 ? 3.441 -3.983 5.142 1.00 91.44 110 ALA A C 1
ATOM 852 O O . ALA A 1 110 ? 2.212 -4.029 5.177 1.00 91.44 110 ALA A O 1
ATOM 853 N N . ALA A 1 111 ? 4.097 -2.819 5.078 1.00 88.31 111 ALA A N 1
ATOM 854 C CA . ALA A 1 111 ? 3.406 -1.529 5.036 1.00 88.31 111 ALA A CA 1
ATOM 855 C C . ALA A 1 111 ? 2.541 -1.372 3.776 1.00 88.31 111 ALA A C 1
ATOM 857 O O . ALA A 1 111 ? 1.377 -0.984 3.873 1.00 88.31 111 ALA A O 1
ATOM 858 N N . VAL A 1 112 ? 3.079 -1.721 2.604 1.00 92.62 112 VAL A N 1
ATOM 859 C CA . VAL A 1 112 ? 2.356 -1.653 1.323 1.00 92.62 112 VAL A CA 1
ATOM 860 C C . VAL A 1 112 ? 1.132 -2.574 1.344 1.00 92.62 112 VAL A C 1
ATOM 862 O O . VAL A 1 112 ? 0.030 -2.181 0.955 1.00 92.62 112 VAL A O 1
ATOM 865 N N . LEU A 1 113 ? 1.301 -3.790 1.867 1.00 93.50 113 LEU A N 1
ATOM 866 C CA . LEU A 1 113 ? 0.223 -4.766 2.013 1.00 93.50 113 LEU A CA 1
ATOM 867 C C . LEU A 1 113 ? -0.864 -4.291 2.983 1.00 93.50 113 LEU A C 1
ATOM 869 O O . LEU A 1 113 ? -2.054 -4.428 2.679 1.00 93.50 113 LEU A O 1
ATOM 873 N N . ALA A 1 114 ? -0.479 -3.702 4.117 1.00 91.00 114 ALA A N 1
ATOM 874 C CA . ALA A 1 114 ? -1.423 -3.161 5.087 1.00 91.00 114 ALA A CA 1
ATOM 875 C C . ALA A 1 114 ? -2.227 -1.989 4.511 1.00 91.00 114 ALA A C 1
ATOM 877 O O . ALA A 1 114 ? -3.448 -1.963 4.672 1.00 91.00 114 ALA A O 1
ATOM 878 N N . TRP A 1 115 ? -1.587 -1.085 3.761 1.00 90.06 115 TRP A N 1
ATOM 879 C CA . TRP A 1 115 ? -2.279 -0.026 3.019 1.00 90.06 115 TRP A CA 1
ATOM 880 C C . TRP A 1 115 ? -3.297 -0.596 2.031 1.00 90.06 115 TRP A C 1
ATOM 882 O O . TRP A 1 115 ? -4.463 -0.194 2.029 1.00 90.06 115 TRP A O 1
ATOM 892 N N . GLY A 1 116 ? -2.900 -1.595 1.241 1.00 92.38 116 GLY A N 1
ATOM 893 C CA . GLY A 1 116 ? -3.808 -2.255 0.308 1.00 92.38 116 GLY A CA 1
ATOM 894 C C . GLY A 1 116 ? -4.993 -2.945 0.991 1.00 92.38 116 GLY A C 1
ATOM 895 O O . GLY A 1 116 ? -6.122 -2.903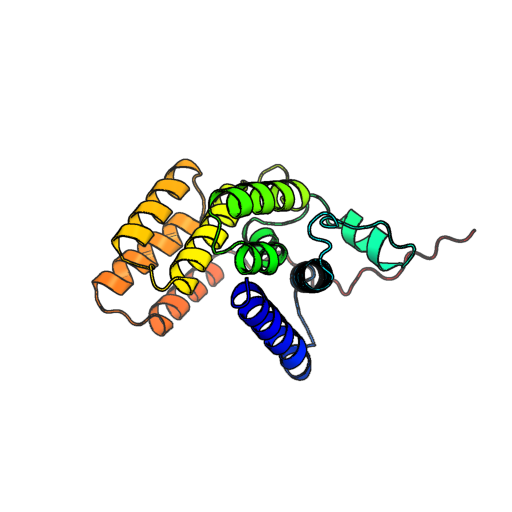 0.488 1.00 92.38 116 GLY A O 1
ATOM 896 N N . GLN A 1 117 ? -4.766 -3.572 2.148 1.00 93.31 117 GLN A N 1
ATOM 897 C CA . GLN A 1 117 ? -5.826 -4.180 2.950 1.00 93.31 117 GLN A CA 1
ATOM 898 C C . GLN A 1 117 ? -6.771 -3.130 3.538 1.00 93.31 117 GLN A C 1
ATOM 900 O O . GLN A 1 117 ? -7.985 -3.292 3.401 1.00 93.31 117 GLN A O 1
ATOM 905 N N . ALA A 1 118 ? -6.241 -2.064 4.139 1.00 90.00 118 ALA A N 1
ATOM 906 C CA . ALA A 1 118 ? -7.031 -0.967 4.690 1.00 90.00 118 ALA A CA 1
ATOM 907 C C . ALA A 1 118 ? -7.931 -0.343 3.618 1.00 90.00 118 ALA A C 1
ATOM 909 O O . ALA A 1 118 ? -9.142 -0.247 3.808 1.00 90.00 118 ALA A O 1
ATOM 910 N N . LEU A 1 119 ? -7.368 -0.034 2.447 1.00 88.88 119 LEU A N 1
ATOM 911 C CA . LEU A 1 119 ? -8.120 0.519 1.325 1.00 88.88 119 LEU A CA 1
ATOM 912 C C . LEU A 1 119 ? -9.244 -0.419 0.875 1.00 88.88 119 LEU A C 1
ATOM 914 O O . LEU A 1 119 ? -10.374 0.008 0.665 1.00 88.88 119 LEU A O 1
ATOM 918 N N . SER A 1 120 ? -8.963 -1.719 0.783 1.00 91.56 120 SER A N 1
ATOM 919 C CA . SER A 1 120 ? -9.979 -2.701 0.392 1.00 91.56 120 SER A CA 1
ATOM 920 C C . SER A 1 120 ? -11.118 -2.809 1.401 1.00 91.56 120 SER A C 1
ATOM 922 O O . SER A 1 120 ? -12.264 -3.011 1.012 1.00 91.56 120 SER A O 1
ATOM 924 N N . LEU A 1 121 ? -10.816 -2.697 2.695 1.00 88.94 121 LEU A N 1
ATOM 925 C CA . LEU A 1 121 ? -11.832 -2.683 3.744 1.00 88.94 121 LEU A CA 1
ATOM 926 C C . LEU A 1 121 ? -12.709 -1.434 3.636 1.00 88.94 121 LEU A C 1
ATOM 928 O O . LEU A 1 121 ? -13.929 -1.553 3.722 1.00 88.94 121 LEU A O 1
ATOM 932 N N . VAL A 1 122 ? -12.111 -0.264 3.390 1.00 87.50 122 VAL A N 1
ATOM 933 C CA . VAL A 1 122 ? -12.846 0.993 3.176 1.00 87.50 122 VAL A CA 1
ATOM 934 C C . VAL A 1 122 ? -13.764 0.886 1.960 1.00 87.50 122 VAL A C 1
ATOM 936 O O . VAL A 1 122 ? -14.961 1.117 2.087 1.00 87.50 122 VAL A O 1
ATOM 939 N N . LEU A 1 123 ? -13.249 0.448 0.809 1.00 85.88 123 LEU A N 1
ATOM 940 C CA . LEU A 1 123 ? -14.031 0.335 -0.433 1.00 85.88 123 LEU A CA 1
ATOM 941 C C . LEU A 1 123 ? -15.201 -0.644 -0.330 1.00 85.88 123 LEU A C 1
ATOM 943 O O . LEU A 1 123 ? -16.190 -0.514 -1.045 1.00 85.88 123 LEU A O 1
ATOM 947 N N . ARG A 1 124 ? -15.094 -1.631 0.561 1.00 87.56 124 ARG A N 1
ATOM 948 C CA . ARG A 1 124 ? -16.139 -2.628 0.808 1.00 87.56 124 ARG A CA 1
ATOM 949 C C . ARG A 1 124 ? -17.084 -2.229 1.942 1.00 87.56 124 ARG A C 1
ATOM 951 O O . ARG A 1 124 ? -17.927 -3.041 2.310 1.00 87.56 124 ARG A O 1
ATOM 958 N N . ASN A 1 125 ? -16.943 -1.026 2.510 1.00 86.56 125 ASN A N 1
ATOM 959 C CA . ASN A 1 125 ? -17.652 -0.572 3.713 1.00 86.56 125 ASN A CA 1
ATOM 960 C C . ASN A 1 125 ? -17.510 -1.548 4.902 1.00 86.56 125 ASN A C 1
ATOM 962 O O . ASN A 1 125 ? -18.434 -1.746 5.683 1.00 86.56 125 ASN A O 1
ATOM 966 N N . GLN A 1 126 ? -16.342 -2.184 5.025 1.00 89.12 126 GLN A N 1
ATOM 967 C CA . GLN A 1 126 ? -15.997 -3.161 6.069 1.00 89.12 126 GLN A CA 1
ATOM 968 C C . GLN A 1 126 ? -14.950 -2.625 7.051 1.00 89.12 126 GLN A C 1
ATOM 970 O O . GLN A 1 126 ? -14.441 -3.364 7.895 1.00 89.12 126 GLN A O 1
ATOM 975 N N . PHE A 1 127 ? -14.591 -1.346 6.938 1.00 85.56 127 PHE A N 1
ATOM 976 C CA . PHE A 1 127 ? -13.621 -0.732 7.829 1.00 85.56 127 PHE A CA 1
ATOM 977 C C . PHE A 1 127 ? -14.246 -0.496 9.209 1.00 85.56 127 PHE A C 1
ATOM 979 O O . PHE A 1 127 ? -15.068 0.397 9.395 1.00 85.56 127 PHE A O 1
ATOM 986 N N . THR A 1 128 ? -13.872 -1.337 10.172 1.00 88.06 128 THR A N 1
ATOM 987 C CA . THR A 1 128 ? -14.344 -1.291 11.563 1.00 88.06 128 THR A CA 1
ATOM 988 C C . THR A 1 128 ? -13.167 -1.130 12.525 1.00 88.06 128 THR A C 1
ATOM 990 O O . THR A 1 128 ? -12.017 -1.369 12.153 1.00 88.06 128 THR A O 1
ATOM 993 N N . MET A 1 129 ? -13.439 -0.783 13.788 1.00 84.38 129 MET A N 1
ATOM 994 C CA . MET A 1 129 ? -12.396 -0.727 14.824 1.00 84.38 129 MET A CA 1
ATOM 995 C C . MET A 1 129 ? -11.695 -2.078 15.029 1.00 84.38 129 MET A C 1
ATOM 997 O O . MET A 1 129 ? -10.488 -2.106 15.250 1.00 84.38 129 MET A O 1
ATOM 1001 N N . ALA A 1 130 ? -12.421 -3.193 14.891 1.00 87.94 130 ALA A N 1
ATOM 1002 C CA . ALA A 1 130 ? -11.830 -4.530 14.932 1.00 87.94 130 ALA A CA 1
ATOM 1003 C C . ALA A 1 130 ? -10.854 -4.745 13.765 1.00 87.94 130 ALA A C 1
ATOM 1005 O O . ALA A 1 130 ? -9.718 -5.159 13.978 1.00 87.94 130 ALA A O 1
ATOM 1006 N N . ALA A 1 131 ? -11.254 -4.363 12.547 1.00 87.00 131 ALA A N 1
ATOM 1007 C CA . ALA A 1 131 ? -10.401 -4.475 11.366 1.00 87.00 131 ALA A CA 1
ATOM 1008 C C . ALA A 1 131 ? -9.144 -3.587 11.459 1.00 87.00 131 ALA A C 1
ATOM 1010 O O . ALA A 1 131 ? -8.066 -3.974 11.009 1.00 87.00 131 ALA A O 1
ATOM 1011 N N . LEU A 1 132 ? -9.263 -2.410 12.079 1.00 84.75 132 LEU A N 1
ATOM 1012 C CA . LEU A 1 132 ? -8.131 -1.539 12.385 1.00 84.75 132 LEU A CA 1
ATOM 1013 C C . LEU A 1 132 ? -7.190 -2.165 13.433 1.00 84.75 132 LEU A C 1
ATOM 1015 O O . LEU A 1 132 ? -5.973 -2.020 13.322 1.00 84.75 132 LEU A O 1
ATOM 1019 N N . GLY A 1 133 ? -7.736 -2.876 14.425 1.00 85.81 133 GLY A N 1
ATOM 1020 C CA . GLY A 1 133 ? -6.973 -3.671 15.393 1.00 85.81 133 GLY A CA 1
ATOM 1021 C C . GLY A 1 133 ? -6.165 -4.787 14.727 1.00 85.81 133 GLY A C 1
ATOM 1022 O O . GLY A 1 133 ? -4.964 -4.898 14.960 1.00 85.81 133 GLY A O 1
ATOM 1023 N N . GLU A 1 134 ? -6.795 -5.552 13.835 1.00 86.88 134 GLU A N 1
ATOM 1024 C CA . GLU A 1 134 ? -6.134 -6.608 13.054 1.00 86.88 134 GLU A CA 1
ATOM 1025 C C . GLU A 1 134 ? -5.016 -6.061 12.156 1.00 86.88 134 GLU A C 1
ATOM 1027 O O . GLU A 1 134 ? -3.931 -6.641 12.086 1.00 86.88 134 GLU A O 1
ATOM 1032 N N . LEU A 1 135 ? -5.254 -4.924 11.492 1.00 86.69 135 LEU A N 1
ATOM 1033 C CA . LEU A 1 135 ? -4.237 -4.233 10.695 1.00 86.69 135 LEU A CA 1
ATOM 1034 C C . LEU A 1 135 ? -3.031 -3.828 11.548 1.00 86.69 135 LEU A C 1
ATOM 1036 O O . LEU A 1 135 ? -1.895 -4.101 11.159 1.00 86.69 135 LEU A O 1
ATOM 1040 N N . SER A 1 136 ? -3.266 -3.233 12.719 1.00 85.06 136 SER A N 1
ATOM 1041 C CA . SER A 1 136 ? -2.191 -2.849 13.641 1.00 85.06 136 SER A CA 1
ATOM 1042 C C . SER A 1 136 ? -1.401 -4.067 14.128 1.00 85.06 136 SER A C 1
ATOM 1044 O O . SER A 1 136 ? -0.175 -4.083 14.035 1.00 85.06 136 SER A O 1
ATOM 1046 N N . ALA A 1 137 ? -2.089 -5.143 14.526 1.00 85.06 137 ALA A N 1
ATOM 1047 C CA . ALA A 1 137 ? -1.446 -6.387 14.946 1.00 85.06 137 ALA A CA 1
ATOM 1048 C C . ALA A 1 137 ? -0.578 -7.002 13.835 1.00 85.06 137 ALA A C 1
ATOM 1050 O O . ALA A 1 137 ? 0.520 -7.487 14.104 1.00 85.06 137 ALA A O 1
ATOM 1051 N N . SER A 1 138 ? -1.031 -6.939 12.577 1.00 81.88 138 SER A N 1
ATOM 1052 C CA . SER A 1 138 ? -0.242 -7.427 11.439 1.00 81.88 138 SER A CA 1
ATOM 1053 C C . SER A 1 138 ? 1.049 -6.625 11.229 1.00 81.88 138 SER A C 1
ATOM 1055 O O . SER A 1 138 ? 2.084 -7.199 10.890 1.00 81.88 138 SER A O 1
ATOM 1057 N N . LEU A 1 139 ? 1.018 -5.318 11.502 1.00 81.38 139 LEU A N 1
ATOM 1058 C CA . LEU A 1 139 ? 2.159 -4.415 11.344 1.00 81.38 139 LEU A CA 1
ATOM 1059 C C . LEU A 1 139 ? 3.110 -4.410 12.542 1.00 81.38 139 LEU A C 1
ATOM 1061 O O . LEU A 1 139 ? 4.294 -4.132 12.355 1.00 81.38 139 LEU A O 1
ATOM 1065 N N . ALA A 1 140 ? 2.633 -4.767 13.737 1.00 78.31 140 ALA A N 1
ATOM 1066 C CA . ALA A 1 140 ? 3.456 -4.863 14.944 1.00 78.31 140 ALA A CA 1
ATOM 1067 C C . ALA A 1 140 ? 4.635 -5.837 14.778 1.00 78.31 140 ALA A C 1
ATOM 1069 O O . ALA A 1 140 ? 5.709 -5.632 15.337 1.00 78.31 140 ALA A O 1
ATOM 1070 N N . SER A 1 141 ? 4.462 -6.866 13.943 1.00 71.25 141 SER A N 1
ATOM 1071 C CA . SER A 1 141 ? 5.524 -7.822 13.611 1.00 71.25 141 SER A CA 1
ATOM 1072 C C . SER A 1 141 ? 6.675 -7.226 12.788 1.00 71.25 141 SER A C 1
ATOM 1074 O O . SER A 1 141 ? 7.764 -7.792 12.765 1.00 71.25 141 SER A O 1
ATOM 1076 N N . ALA A 1 142 ? 6.455 -6.086 12.127 1.00 68.69 142 ALA A N 1
ATOM 1077 C CA . ALA A 1 142 ? 7.390 -5.502 11.171 1.00 68.69 142 ALA A CA 1
ATOM 1078 C C . ALA A 1 142 ? 8.094 -4.226 11.681 1.00 68.69 142 ALA A C 1
ATOM 1080 O O . ALA A 1 142 ? 8.854 -3.627 10.924 1.00 68.69 142 ALA A O 1
ATOM 1081 N N . ALA A 1 143 ? 7.858 -3.817 12.939 1.00 63.69 143 ALA A N 1
ATOM 1082 C CA . ALA A 1 143 ? 8.494 -2.662 13.597 1.00 63.69 143 ALA A CA 1
ATOM 1083 C C . ALA A 1 143 ? 8.483 -1.367 12.752 1.00 63.69 143 ALA A C 1
ATOM 1085 O O . ALA A 1 143 ? 9.469 -0.633 12.676 1.00 63.69 143 ALA A O 1
ATOM 1086 N N . ILE A 1 144 ? 7.364 -1.096 12.074 1.00 68.06 144 ILE A N 1
ATOM 1087 C CA . ILE A 1 144 ? 7.260 -0.012 11.087 1.00 68.06 144 ILE A CA 1
ATOM 1088 C C . ILE A 1 144 ? 6.770 1.276 11.768 1.00 68.06 144 ILE A C 1
ATOM 1090 O O . ILE A 1 144 ? 5.810 1.209 12.538 1.00 68.06 144 ILE A O 1
ATOM 1094 N N . PRO A 1 145 ? 7.303 2.468 11.417 1.00 72.12 145 PRO A N 1
ATOM 1095 C CA . PRO A 1 145 ? 6.783 3.768 11.875 1.00 72.12 145 PRO A CA 1
ATOM 1096 C C . PRO A 1 145 ? 5.261 3.954 11.717 1.00 72.12 145 PRO A C 1
ATOM 1098 O O . PRO A 1 145 ? 4.627 4.676 12.485 1.00 72.12 145 PRO A O 1
ATOM 1101 N N . LEU A 1 146 ? 4.653 3.253 10.754 1.00 73.56 146 LEU A N 1
ATOM 1102 C CA . LEU A 1 146 ? 3.211 3.227 10.505 1.00 73.56 146 LEU A CA 1
ATOM 1103 C C . LEU A 1 146 ? 2.396 2.713 11.706 1.00 73.56 146 LEU A C 1
ATOM 1105 O O . LEU A 1 146 ? 1.247 3.115 11.876 1.00 73.56 146 LEU A O 1
ATOM 1109 N N . GLN A 1 147 ? 2.974 1.862 12.559 1.00 79.19 147 GLN A N 1
ATOM 1110 C CA . GLN A 1 147 ? 2.301 1.347 13.751 1.00 79.19 147 GLN A CA 1
ATOM 1111 C C . GLN A 1 147 ? 1.907 2.481 14.707 1.00 79.19 147 GLN A C 1
ATOM 1113 O O . GLN A 1 147 ? 0.758 2.548 15.138 1.00 79.19 147 GLN A O 1
ATOM 1118 N N . VAL A 1 148 ? 2.821 3.424 14.959 1.00 79.44 148 VAL A N 1
ATOM 1119 C CA . VAL A 1 148 ? 2.569 4.581 15.835 1.00 79.44 148 VAL A CA 1
ATOM 1120 C C . VAL A 1 148 ? 1.417 5.430 15.293 1.00 79.44 148 VAL A C 1
ATOM 1122 O O . VAL A 1 148 ? 0.543 5.871 16.040 1.00 79.44 148 VAL A O 1
ATOM 1125 N N . GLN A 1 149 ? 1.376 5.631 13.975 1.00 80.56 149 GLN A N 1
ATOM 1126 C CA . GLN A 1 149 ? 0.308 6.392 13.326 1.00 80.56 149 GLN A CA 1
ATOM 1127 C C . GLN A 1 149 ? -1.049 5.678 13.441 1.00 80.56 149 GLN A C 1
ATOM 1129 O O . GLN A 1 149 ? -2.067 6.328 13.684 1.00 80.56 149 GLN A O 1
ATOM 1134 N N . LEU A 1 150 ? -1.075 4.347 13.323 1.00 80.44 150 LEU A N 1
ATOM 1135 C CA . LEU A 1 150 ? -2.295 3.557 13.497 1.00 80.44 150 LEU A CA 1
ATOM 1136 C C . LEU A 1 150 ? -2.780 3.538 14.947 1.00 80.44 150 LEU A C 1
ATOM 1138 O O . LEU A 1 150 ? -3.983 3.634 15.171 1.00 80.44 150 LEU A O 1
ATOM 1142 N N . GLU A 1 151 ? -1.882 3.466 15.927 1.00 83.50 151 GLU A N 1
ATOM 1143 C CA . GLU A 1 151 ? -2.229 3.542 17.352 1.00 83.50 151 GLU A CA 1
ATOM 1144 C C . GLU A 1 151 ? -2.819 4.910 17.725 1.00 83.50 151 GLU A C 1
ATOM 1146 O O . GLU A 1 151 ? -3.825 4.990 18.441 1.00 83.50 151 GLU A O 1
ATOM 1151 N N . LEU A 1 152 ? -2.253 5.995 17.185 1.00 82.81 152 LEU A N 1
ATOM 1152 C CA . LEU A 1 152 ? -2.814 7.342 17.317 1.00 82.81 152 LEU A CA 1
ATOM 1153 C C . LEU A 1 152 ? -4.209 7.430 16.701 1.00 82.81 152 LEU A C 1
ATOM 1155 O O . LEU A 1 152 ? -5.121 7.988 17.312 1.00 82.81 152 LEU A O 1
ATOM 1159 N N . LEU A 1 153 ? -4.392 6.845 15.518 1.00 81.81 153 LEU A N 1
ATOM 1160 C CA . LEU A 1 153 ? -5.674 6.836 14.826 1.00 81.81 153 LEU A CA 1
ATOM 1161 C C . LEU A 1 153 ? -6.720 6.015 15.595 1.00 81.81 153 LEU A C 1
ATOM 1163 O O . LEU A 1 153 ? -7.834 6.491 15.799 1.00 81.81 153 LEU A O 1
ATOM 1167 N N . GLN A 1 154 ? -6.351 4.838 16.106 1.00 82.81 154 GLN A N 1
ATOM 1168 C CA . GLN A 1 154 ? -7.203 4.010 16.965 1.00 82.81 154 GLN A CA 1
ATOM 1169 C C . GLN A 1 154 ? -7.634 4.761 18.226 1.00 82.81 154 GLN A C 1
ATOM 1171 O O . GLN A 1 154 ? -8.826 4.853 18.523 1.00 82.81 154 GLN A O 1
ATOM 1176 N N . THR A 1 155 ? -6.669 5.328 18.950 1.00 86.44 155 THR A N 1
ATOM 1177 C CA . THR A 1 155 ? -6.915 6.052 20.202 1.00 86.44 155 THR A CA 1
ATOM 1178 C C . THR A 1 155 ? -7.773 7.290 19.961 1.00 86.44 155 THR A C 1
ATOM 1180 O O . THR A 1 155 ? -8.699 7.574 20.721 1.00 86.44 155 THR A O 1
ATOM 1183 N N . GLY A 1 156 ? -7.480 8.026 18.889 1.00 84.00 156 GLY A N 1
ATOM 1184 C CA . GLY A 1 156 ? -8.200 9.222 18.485 1.00 84.00 156 GLY A CA 1
ATOM 1185 C C . GLY A 1 156 ? -9.656 8.946 18.147 1.00 84.00 156 GLY A C 1
ATOM 1186 O O . GLY A 1 156 ? -10.546 9.596 18.700 1.00 84.00 156 GLY A O 1
ATOM 1187 N N . LEU A 1 157 ? -9.900 7.949 17.294 1.00 82.31 157 LEU A N 1
ATOM 1188 C CA . LEU A 1 157 ? -11.250 7.537 16.915 1.00 82.31 157 LEU A CA 1
ATOM 1189 C C . LEU A 1 157 ? -12.042 7.013 18.115 1.00 82.31 157 LEU A C 1
ATOM 1191 O O . LEU A 1 157 ? -13.209 7.363 18.267 1.00 82.31 157 LEU A O 1
ATOM 1195 N N . HIS A 1 158 ? -11.409 6.251 19.013 1.00 85.00 158 HIS A N 1
ATOM 1196 C CA . HIS A 1 158 ? -12.061 5.773 20.234 1.00 85.00 158 HIS A CA 1
ATOM 1197 C C . HIS A 1 158 ? -12.502 6.924 21.154 1.00 85.00 158 HIS A C 1
ATOM 1199 O O . HIS A 1 158 ? -13.538 6.843 21.807 1.00 85.00 158 HIS A O 1
ATOM 1205 N N . LYS A 1 159 ? -11.748 8.029 21.164 1.00 87.94 159 LYS A N 1
ATOM 1206 C CA . LYS A 1 159 ? -12.071 9.255 21.911 1.00 87.94 159 LYS A CA 1
ATOM 1207 C C . LYS A 1 159 ? -13.051 10.189 21.183 1.00 87.94 159 LYS A C 1
ATOM 1209 O O . LYS A 1 159 ? -13.294 11.289 21.667 1.00 87.94 159 LYS A O 1
ATOM 1214 N N . GLY A 1 160 ? -13.582 9.797 20.020 1.00 85.81 160 GLY A N 1
ATOM 1215 C CA . GLY A 1 160 ? -14.465 10.643 19.207 1.00 85.81 160 GLY A CA 1
ATOM 1216 C C . GLY A 1 160 ? -13.750 11.808 18.512 1.00 85.81 160 GLY A C 1
ATOM 1217 O O . GLY A 1 160 ? -14.391 12.774 18.106 1.00 85.81 160 GLY A O 1
ATOM 1218 N N . THR A 1 161 ? -12.423 11.739 18.377 1.00 85.81 161 THR A N 1
ATOM 1219 C CA . THR A 1 161 ? -11.637 12.757 17.668 1.00 85.81 161 THR A CA 1
ATOM 1220 C C . THR A 1 161 ? -11.914 12.657 16.172 1.00 85.81 161 THR A C 1
ATOM 1222 O O . THR A 1 161 ? -11.896 11.564 15.603 1.00 85.81 161 THR A O 1
ATOM 1225 N N . SER A 1 162 ? -12.147 13.792 15.512 1.00 80.12 162 SER A N 1
ATOM 1226 C CA . SER A 1 162 ? -12.385 13.803 14.065 1.00 80.12 162 SER A CA 1
ATOM 1227 C C . SER A 1 162 ? -11.130 13.405 13.275 1.00 80.12 162 SER A C 1
ATOM 1229 O O . SER A 1 162 ? -10.002 13.700 13.678 1.00 80.12 162 SER A O 1
ATOM 1231 N N . LEU A 1 163 ? -11.316 12.794 12.100 1.00 73.12 163 LEU A N 1
ATOM 1232 C CA . LEU A 1 163 ? -10.209 12.425 11.207 1.00 73.12 163 LEU A CA 1
ATOM 1233 C C . LEU A 1 163 ? -9.360 13.635 10.792 1.00 73.12 163 LEU A C 1
ATOM 1235 O O . LEU A 1 163 ? -8.141 13.523 10.721 1.00 73.12 163 LEU A O 1
ATOM 1239 N N . THR A 1 164 ? -9.973 14.804 10.589 1.00 73.75 164 THR A N 1
ATOM 1240 C CA . THR A 1 164 ? -9.263 16.046 10.242 1.00 73.75 164 THR A CA 1
ATOM 1241 C C . THR A 1 164 ? -8.301 16.481 11.349 1.00 73.75 164 THR A C 1
ATOM 1243 O O . THR A 1 164 ? -7.166 16.873 11.078 1.00 73.75 164 THR A O 1
ATOM 1246 N N . GLN A 1 165 ? -8.724 16.373 12.613 1.00 76.75 165 GLN A N 1
ATOM 1247 C CA . GLN A 1 165 ? -7.865 16.669 13.761 1.00 76.75 165 GLN A CA 1
ATOM 1248 C C . GLN A 1 165 ? -6.719 15.658 13.877 1.00 76.75 165 GLN A C 1
ATOM 1250 O O . GLN A 1 165 ? -5.581 16.059 14.123 1.00 76.75 165 GLN A O 1
ATOM 1255 N N . LEU A 1 166 ? -6.995 14.370 13.651 1.00 76.88 166 LEU A N 1
ATOM 1256 C CA . LEU A 1 166 ? -5.974 13.319 13.686 1.00 76.88 166 LEU A CA 1
ATOM 1257 C C . LEU A 1 166 ? -4.948 13.474 12.560 1.00 76.88 166 LEU A C 1
ATOM 1259 O O . LEU A 1 166 ? -3.749 13.401 12.819 1.00 76.88 166 LEU A O 1
ATOM 1263 N N . ALA A 1 167 ? -5.387 13.794 11.341 1.00 72.94 167 ALA A N 1
ATOM 1264 C CA . ALA A 1 167 ? -4.495 14.097 10.223 1.00 72.94 167 ALA A CA 1
ATOM 1265 C C . ALA A 1 167 ? -3.566 15.280 10.549 1.00 72.94 167 ALA A C 1
ATOM 1267 O O . ALA A 1 167 ? -2.360 15.231 10.290 1.00 72.94 167 ALA A O 1
ATOM 1268 N N . GLY A 1 168 ? -4.102 16.317 11.203 1.00 73.88 168 GLY A N 1
ATOM 1269 C CA . GLY A 1 168 ? -3.315 17.449 11.689 1.00 73.88 168 GLY A CA 1
ATOM 1270 C C . GLY A 1 168 ? -2.256 17.066 12.730 1.00 73.88 168 GLY A C 1
ATOM 1271 O O . GLY A 1 168 ? -1.182 17.665 12.744 1.00 73.88 168 GLY A O 1
ATOM 1272 N N . GLN A 1 169 ? -2.519 16.068 13.579 1.00 76.69 169 GLN A N 1
ATOM 1273 C CA . GLN A 1 169 ? -1.560 15.572 14.575 1.00 76.69 169 GLN A CA 1
ATOM 1274 C C . GLN A 1 169 ? -0.453 14.726 13.936 1.00 76.69 169 GLN A C 1
ATOM 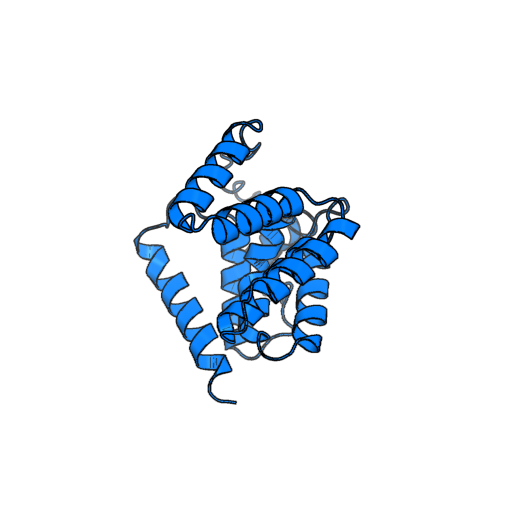1276 O O . GLN A 1 169 ? 0.720 14.959 14.222 1.00 76.69 169 GLN A O 1
ATOM 1281 N N . VAL A 1 170 ? -0.802 13.818 13.019 1.00 73.12 170 VAL A N 1
ATOM 1282 C CA . VAL A 1 170 ? 0.171 12.991 12.280 1.00 73.12 170 VAL A CA 1
ATOM 1283 C C . VAL A 1 170 ? 1.133 13.868 11.475 1.00 73.12 170 VAL A C 1
ATOM 1285 O O . VAL A 1 170 ? 2.346 13.715 11.572 1.00 73.12 170 VAL A O 1
ATOM 1288 N N . THR A 1 171 ? 0.612 14.887 10.788 1.00 69.75 171 THR A N 1
ATOM 1289 C CA . THR A 1 171 ? 1.431 15.822 9.995 1.00 69.75 171 THR A CA 1
ATOM 1290 C C . THR A 1 171 ? 2.417 16.631 10.854 1.00 69.75 171 THR A C 1
ATOM 1292 O O . THR A 1 171 ? 3.461 17.076 10.372 1.00 69.75 171 THR A O 1
ATOM 1295 N N . ARG A 1 172 ? 2.090 16.879 12.129 1.00 68.12 172 ARG A N 1
ATOM 1296 C CA . ARG A 1 172 ? 2.981 17.581 13.068 1.00 68.12 172 ARG A CA 1
ATOM 1297 C C . ARG A 1 172 ? 4.078 16.668 13.609 1.00 68.12 172 ARG A C 1
ATOM 1299 O O . ARG A 1 172 ? 5.186 17.149 13.813 1.00 68.12 172 ARG A O 1
ATOM 1306 N N . LEU A 1 173 ? 3.781 15.383 13.811 1.00 66.00 173 LEU A N 1
ATOM 1307 C CA . LEU A 1 173 ? 4.767 14.384 14.232 1.00 66.00 173 LEU A CA 1
ATOM 1308 C C . LEU A 1 173 ? 5.847 14.178 13.162 1.00 66.00 173 LEU A C 1
ATOM 1310 O O . LEU A 1 173 ? 7.032 14.178 13.489 1.00 66.00 173 LEU A O 1
ATOM 1314 N N . ASP A 1 174 ? 5.458 14.125 11.885 1.00 61.19 174 ASP A N 1
ATOM 1315 C CA . ASP A 1 174 ? 6.422 14.015 10.782 1.00 61.19 174 ASP A CA 1
ATOM 1316 C C . ASP A 1 174 ? 7.305 15.261 10.649 1.00 61.19 174 ASP A C 1
ATOM 1318 O O . ASP A 1 174 ? 8.497 15.137 10.396 1.00 61.19 174 ASP A O 1
ATOM 1322 N N . ARG A 1 175 ? 6.774 16.467 10.901 1.00 57.22 175 ARG A N 1
ATOM 1323 C CA . ARG A 1 175 ? 7.563 17.716 10.857 1.00 57.22 175 ARG A CA 1
ATOM 1324 C C . ARG A 1 175 ? 8.553 17.893 12.013 1.00 57.22 175 ARG A C 1
ATOM 1326 O O . ARG A 1 175 ? 9.448 18.726 11.904 1.00 57.22 175 ARG A O 1
ATOM 1333 N N . GLY A 1 176 ? 8.383 17.160 13.114 1.00 54.44 176 GLY A N 1
ATOM 1334 C CA . GLY A 1 176 ? 9.355 17.113 14.215 1.00 54.44 176 GLY A CA 1
ATOM 1335 C C . GLY A 1 176 ? 10.534 16.172 13.941 1.00 54.44 176 GLY A C 1
ATOM 1336 O O . GLY A 1 176 ? 11.563 16.262 14.607 1.00 54.44 176 GLY A O 1
ATOM 1337 N N . SER A 1 177 ? 10.389 15.298 12.945 1.00 51.03 177 SER A N 1
ATOM 1338 C CA . SER A 1 177 ? 11.449 14.458 12.390 1.00 51.03 177 SER A CA 1
ATOM 1339 C C . SER A 1 177 ? 12.142 15.272 11.292 1.00 51.03 177 SER A C 1
ATOM 1341 O O . SER A 1 177 ? 11.466 15.985 10.558 1.00 51.03 177 SER A O 1
ATOM 1343 N N . ALA A 1 178 ? 13.475 15.255 11.211 1.00 40.66 178 ALA A N 1
ATOM 1344 C CA . ALA A 1 178 ? 14.259 16.115 10.311 1.00 40.66 178 ALA A CA 1
ATOM 1345 C C . ALA A 1 178 ? 13.669 16.235 8.880 1.00 40.66 178 ALA A C 1
ATOM 1347 O O . ALA A 1 178 ? 13.107 15.258 8.378 1.00 40.66 178 ALA A O 1
ATOM 1348 N N . PRO A 1 179 ? 13.802 17.405 8.212 1.00 41.16 179 PRO A N 1
ATOM 1349 C CA . PRO A 1 179 ? 13.237 17.628 6.885 1.00 41.16 179 PRO A CA 1
ATOM 1350 C C . PRO A 1 179 ? 13.645 16.512 5.928 1.00 41.16 179 PRO A C 1
ATOM 1352 O O . PRO A 1 179 ? 14.796 16.073 5.908 1.00 41.16 179 PRO A O 1
ATOM 1355 N N . SER A 1 180 ? 12.663 16.051 5.157 1.00 41.84 180 SER A N 1
ATOM 1356 C CA . SER A 1 180 ? 12.839 14.991 4.177 1.00 41.84 180 SER A CA 1
ATOM 1357 C C . SER A 1 180 ? 14.029 15.317 3.263 1.00 41.84 180 SER A C 1
ATOM 1359 O O . SER A 1 180 ? 14.094 16.433 2.745 1.00 41.84 180 SER A O 1
ATOM 1361 N N . PRO A 1 181 ? 14.977 14.387 3.059 1.00 36.28 181 PRO A N 1
ATOM 1362 C CA . PRO A 1 181 ? 16.213 14.642 2.329 1.00 36.28 181 PRO A CA 1
ATOM 1363 C C . PRO A 1 181 ? 15.996 14.660 0.814 1.00 36.28 181 PRO A C 1
ATOM 1365 O O . PRO A 1 181 ? 16.931 14.359 0.076 1.00 36.28 181 PRO A O 1
ATOM 1368 N N . TRP A 1 182 ? 14.787 14.979 0.332 1.00 40.19 182 TRP A N 1
ATOM 1369 C CA . TRP A 1 182 ? 14.597 15.228 -1.087 1.00 40.19 182 TRP A CA 1
ATOM 1370 C C . TRP A 1 182 ? 15.546 16.357 -1.461 1.00 40.19 182 TRP A C 1
ATOM 1372 O O . TRP A 1 182 ? 15.396 17.478 -0.962 1.00 40.19 182 TRP A O 1
ATOM 1382 N N . PRO A 1 183 ? 16.522 16.107 -2.340 1.00 36.00 183 PRO A N 1
ATOM 1383 C CA . PRO A 1 183 ? 17.063 17.223 -3.060 1.00 36.00 183 PRO A CA 1
ATOM 1384 C C . PRO A 1 183 ? 15.865 17.818 -3.812 1.00 36.00 183 PRO A C 1
ATOM 1386 O O . PRO A 1 183 ? 15.082 17.079 -4.417 1.00 36.00 183 PRO A O 1
ATOM 1389 N N . SER A 1 184 ? 15.721 19.140 -3.821 1.00 41.59 184 SER A N 1
ATOM 1390 C CA . SER A 1 184 ? 15.043 19.825 -4.925 1.00 41.59 184 SER A CA 1
ATOM 1391 C C . SER A 1 184 ? 15.834 19.560 -6.213 1.00 41.59 184 SER A C 1
ATOM 1393 O O . SER A 1 184 ? 16.425 20.458 -6.800 1.00 41.59 184 SER A O 1
ATOM 1395 N N . THR A 1 185 ? 15.947 18.306 -6.636 1.00 40.66 185 THR A N 1
ATOM 1396 C CA . THR A 1 185 ? 16.460 17.942 -7.940 1.00 40.66 185 THR A CA 1
ATOM 1397 C C . 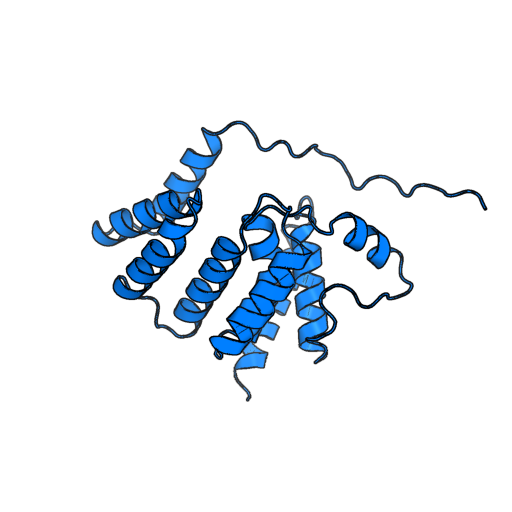THR A 1 185 ? 15.261 17.929 -8.849 1.00 40.66 185 THR A C 1
ATOM 1399 O O . THR A 1 185 ? 14.498 16.964 -8.890 1.00 40.66 185 THR A O 1
ATOM 1402 N N . ALA A 1 186 ? 15.140 19.013 -9.614 1.00 43.62 186 ALA A N 1
ATOM 1403 C CA . ALA A 1 186 ? 14.680 18.904 -10.984 1.00 43.62 186 ALA A CA 1
ATOM 1404 C C . ALA A 1 186 ? 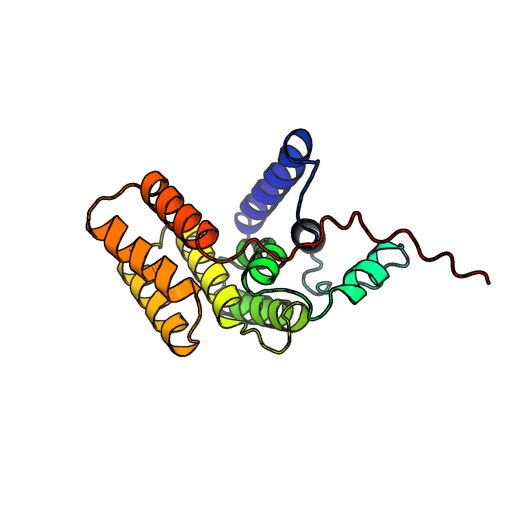15.180 17.574 -11.571 1.00 43.62 186 ALA A C 1
ATOM 1406 O O . ALA A 1 186 ? 16.335 17.196 -11.335 1.00 43.62 186 ALA A O 1
ATOM 1407 N N . LEU A 1 187 ? 14.293 16.870 -12.282 1.00 48.25 187 LEU A N 1
ATOM 1408 C CA . LEU A 1 187 ? 14.616 15.691 -13.087 1.00 48.25 187 LEU A CA 1
ATOM 1409 C C . LEU A 1 187 ? 16.055 15.809 -13.616 1.00 48.25 187 LEU A C 1
ATOM 1411 O O . LEU A 1 187 ? 16.367 16.842 -14.221 1.00 48.25 187 LEU A O 1
ATOM 1415 N N . PRO A 1 188 ? 16.946 14.829 -13.366 1.00 40.00 188 PRO A N 1
ATOM 1416 C CA . PRO A 1 188 ? 18.309 14.922 -13.867 1.00 40.00 188 PRO A CA 1
ATOM 1417 C C . PRO A 1 188 ? 18.238 15.188 -15.377 1.00 40.00 188 PRO A C 1
ATOM 1419 O O . PRO A 1 188 ? 17.491 14.486 -16.070 1.00 40.00 188 PRO A O 1
ATOM 1422 N N . PRO A 1 189 ? 18.939 16.216 -15.896 1.00 35.75 189 PRO A N 1
ATOM 1423 C CA . PRO A 1 189 ? 18.875 16.514 -17.312 1.00 35.75 189 PRO A CA 1
ATOM 1424 C C . PRO A 1 189 ? 19.322 15.281 -18.105 1.00 35.75 189 PRO A C 1
ATOM 1426 O O . PRO A 1 189 ? 20.169 14.513 -17.627 1.00 35.75 189 PRO A O 1
ATOM 1429 N N . PRO A 1 190 ? 18.749 15.074 -19.302 1.00 36.12 190 PRO A N 1
ATOM 1430 C CA . PRO A 1 190 ? 19.088 13.952 -20.162 1.00 36.12 190 PRO A CA 1
ATOM 1431 C C . PRO A 1 190 ? 20.609 13.889 -20.325 1.00 36.12 190 PRO A C 1
ATOM 1433 O O . PRO A 1 190 ? 21.224 14.840 -20.813 1.00 36.12 190 PRO A O 1
ATOM 1436 N N . ARG A 1 191 ? 21.240 12.788 -19.895 1.00 37.19 191 ARG A N 1
ATOM 1437 C CA . ARG A 1 191 ? 22.645 12.550 -20.235 1.00 37.19 191 ARG A CA 1
ATOM 1438 C C . ARG A 1 191 ? 22.698 12.380 -21.748 1.00 37.19 191 ARG A C 1
ATOM 1440 O O . ARG A 1 191 ? 22.257 11.358 -22.264 1.00 37.19 191 ARG A O 1
ATOM 1447 N N . GLN A 1 192 ? 23.207 13.392 -22.447 1.00 36.75 192 GLN A N 1
ATOM 1448 C CA . GLN A 1 192 ? 23.562 13.273 -23.855 1.00 36.75 192 GLN A CA 1
ATOM 1449 C C . GLN A 1 192 ? 24.680 12.237 -23.954 1.00 36.75 192 GLN A C 1
ATOM 1451 O O . GLN A 1 192 ? 25.834 12.518 -23.633 1.00 36.75 192 GLN A O 1
ATOM 1456 N N . ILE A 1 193 ? 24.324 11.012 -24.328 1.00 44.38 193 ILE A N 1
ATOM 1457 C CA . ILE A 1 193 ? 25.304 10.018 -24.741 1.00 44.38 193 ILE A CA 1
ATOM 1458 C C . ILE A 1 193 ? 25.606 10.351 -26.199 1.00 44.38 193 ILE A C 1
ATOM 1460 O O . ILE A 1 193 ? 24.788 10.100 -27.081 1.00 44.38 193 ILE A O 1
ATOM 1464 N N . PHE A 1 194 ? 26.747 11.002 -26.422 1.00 39.91 194 PHE A N 1
ATOM 1465 C CA . PHE A 1 194 ? 27.336 11.102 -27.751 1.00 39.91 194 PHE A CA 1
ATOM 1466 C C . PHE A 1 194 ? 27.628 9.680 -28.241 1.00 39.91 194 PHE A C 1
ATOM 1468 O O . PHE A 1 194 ? 28.260 8.897 -27.529 1.00 39.91 194 PHE A O 1
ATOM 1475 N N . THR A 1 195 ? 27.081 9.367 -29.414 1.00 64.88 195 THR A N 1
ATOM 1476 C CA . THR A 1 195 ? 27.297 8.140 -30.195 1.00 64.88 195 THR A CA 1
ATOM 1477 C C . THR A 1 195 ? 28.756 7.930 -30.553 1.00 64.88 195 THR A C 1
ATOM 1479 O O . THR A 1 195 ? 29.392 8.945 -30.923 1.00 64.88 195 THR A O 1
#

Secondary structure (DSSP, 8-state):
--HHHHHHHHHHHHHHHHHHHHTT---HHHHHHHHHHHHHHTT-GGGTTT---SSTHHHHHHTTTT-B-HHHHHHHHHHHHHHTTT-HHHHHHHHHHHHHHHB-TTS-THHHHHHHHHHHHHHTT---HHHHHHHHHHHHTTT-THHHHHHHHHHHHHTT--HHHHHHHHHHHHHHS---------SPPP-----

Sequence (195 aa):
MTMRYSLLSGFQGALLGSEGEIASELSPWWEISRQSAIALGRGQPAALPLRQGEDYSAQAYLSWQQSATASEAAIATLPLALFYHDSRRLRGEKLEQAATFWLRPDQSAAAVLAWGQALSLVLRNQFTMAALGELSASLASAAIPLQVQLELLQTGLHKGTSLTQLAGQVTRLDRGSAPSPWPSTALPPPRQIFT

Foldseek 3Di:
DPPLLVQLVVVLVVLVVCCVPPVPDDDPLLVLLNVCSVCVNVVNNVCPPHDPDVDPVRVVVLVQWQVDALVSLLNNCVSLLSNCLVPLVSSQVSSQVNCNGRHHPVHDSLSSSLSSPCVSCVVVVNDDLVSLVVSLVSCVVVPDPVNVLSVLVSVCVVVVHDPVVSVVVVVVVVVVPPPDPDDPDDPDPPPPPDD

pLDDT: mean 75.51, std 17.02, range [35.75, 94.94]